Protein AF-0000000068598953 (afdb_homodimer)

InterPro domains:
  IPR004045 Glutathione S-transferase, N-terminal [PF02798] (25-66)
  IPR004045 Glutathione S-transferase, N-terminal [PS50404] (1-73)
  IPR036249 Thioredoxin-like superfamily [SSF52833] (1-70)
  IPR036282 Glutathione S-transferase, C-terminal domain superfamily [SSF47616] (100-171)
  IPR050213 Glutathione S-transferase superfamily [PTHR11571] (1-168)

Solvent-accessible surface area (backbone atoms only — not comparable to full-atom values): 20005 Å² total; per-residue (Å²): 77,39,39,35,36,72,68,39,61,57,75,56,40,46,44,49,49,51,26,62,76,63,69,46,75,67,42,81,41,68,68,62,79,72,74,44,38,81,75,34,94,77,60,57,75,38,34,36,47,46,90,96,42,75,40,45,49,48,66,26,44,32,51,49,53,17,54,75,60,71,16,51,35,88,48,72,64,47,26,43,51,18,36,37,30,40,53,40,36,50,53,40,52,53,41,51,53,50,36,54,62,29,66,75,71,40,58,66,67,60,39,52,52,38,50,53,49,39,24,51,42,43,28,56,39,30,75,66,58,41,83,85,72,56,17,52,18,32,50,29,46,36,36,46,48,55,38,29,47,50,70,70,50,47,71,38,38,74,66,9,59,62,36,44,50,49,34,61,75,39,41,68,60,47,46,73,69,50,60,84,41,42,73,71,59,70,77,82,132,76,37,37,35,36,71,67,40,59,57,75,56,41,46,43,50,50,51,25,62,77,62,68,47,73,66,42,80,41,68,67,63,78,72,74,45,37,81,74,35,94,79,60,56,74,38,34,36,44,48,90,94,42,74,40,44,48,48,67,25,44,33,50,49,54,17,54,75,59,71,15,52,36,88,48,71,66,45,25,43,52,17,36,35,30,40,53,40,36,50,52,40,53,53,41,53,54,50,36,54,62,29,64,74,72,41,57,66,67,58,38,52,51,40,50,52,51,40,23,50,41,42,29,57,38,31,76,66,56,40,83,84,73,55,19,53,18,34,50,28,47,38,35,46,49,55,40,30,46,51,70,70,49,47,72,39,38,75,66,9,60,61,36,46,49,49,33,63,75,38,41,68,57,47,46,73,70,50,59,84,42,44,73,70,57,67,74,80,128

pLDDT: mean 92.35, std 11.49, range [33.88, 98.94]

Secondary structure (DSSP, 8-state):
-EEE--SBSSTTHHHHHHHHHHT---EEE---TTGGGGGSSSS-S-EEEETTEEEESHHHHHHHHHHHTT-S-SSHHHHHHHHHHHHHHHHHHHHHHHHHHHHTT--HHHHHHHHHHHHHHHHHHHTT--TTT--HHHHHHHHHHHHHHHTT-GGGGGG-HHHHHHHHHTHHHHHHHHTTSBPSS----/-EEE--SBSSTTHHHHHHHHHHT---EEE---TTGGGGGSSSS-S-EEEETTEEEESHHHHHHHHHHHTT-S-SSHHHHHHHHHHHHHHHHHHHHHHHHHHHHTT--HHHHHHHHHHHHHHHHHHHTT--TTT--HHHHHHHHHHHHHHHTT-GGGGGG-HHHHHHHHHTHHHHHHHHTTSBPSS----

Structure (mmCIF, N/CA/C/O backbone):
data_AF-0000000068598953-model_v1
#
loop_
_entity.id
_entity.type
_entity.pdbx_description
1 polymer 'Thioredoxin-like fold'
#
loop_
_atom_site.group_PDB
_atom_site.id
_atom_site.type_symbol
_atom_site.label_atom_id
_atom_site.label_alt_id
_atom_site.label_comp_id
_atom_site.label_asym_id
_atom_site.label_entity_id
_atom_site.label_seq_id
_atom_site.pdbx_PDB_ins_code
_atom_site.Cartn_x
_atom_site.Cartn_y
_atom_site.Cartn_z
_atom_site.occupancy
_atom_site.B_iso_or_equiv
_atom_site.auth_seq_id
_atom_site.auth_comp_id
_atom_site.auth_asym_id
_atom_site.auth_atom_id
_atom_site.pdbx_PDB_model_num
ATOM 1 N N . MET A 1 1 ? -11.258 -4.102 -20.219 1 97.75 1 MET A N 1
ATOM 2 C CA . MET A 1 1 ? -10.258 -3.285 -19.531 1 97.75 1 MET A CA 1
ATOM 3 C C . MET A 1 1 ? -8.875 -3.486 -20.156 1 97.75 1 MET A C 1
ATOM 5 O O . MET A 1 1 ? -8.562 -4.574 -20.641 1 97.75 1 MET A O 1
ATOM 9 N N . LYS A 1 2 ? -8.133 -2.398 -20.188 1 98 2 LYS A N 1
ATOM 10 C CA . LYS A 1 2 ? -6.785 -2.459 -20.734 1 98 2 LYS A CA 1
ATOM 11 C C . LYS A 1 2 ? -5.746 -2.047 -19.703 1 98 2 LYS A C 1
ATOM 13 O O . LYS A 1 2 ? -5.852 -0.971 -19.109 1 98 2 LYS A O 1
ATOM 18 N N . LEU A 1 3 ? -4.84 -2.951 -19.484 1 98.44 3 LEU A N 1
ATOM 19 C CA . LEU A 1 3 ? -3.721 -2.648 -18.594 1 98.44 3 LEU A CA 1
ATOM 20 C C . LEU A 1 3 ? -2.479 -2.279 -19.406 1 98.44 3 LEU A C 1
ATOM 22 O O . LEU A 1 3 ? -1.963 -3.1 -20.172 1 98.44 3 LEU A O 1
ATOM 26 N N . LEU A 1 4 ? -2.039 -1.044 -19.281 1 98.19 4 LEU A N 1
ATOM 27 C CA . LEU A 1 4 ? -0.85 -0.559 -19.969 1 98.19 4 LEU A CA 1
ATOM 28 C C . LEU A 1 4 ? 0.388 -0.704 -19.094 1 98.19 4 LEU A C 1
ATOM 30 O O . LEU A 1 4 ? 0.44 -0.155 -18 1 98.19 4 LEU A O 1
ATOM 34 N N . TYR A 1 5 ? 1.3 -1.463 -19.594 1 96.88 5 TYR A N 1
ATOM 35 C CA . TYR A 1 5 ? 2.561 -1.67 -18.875 1 96.88 5 TYR A CA 1
ATOM 36 C C . TYR A 1 5 ? 3.648 -2.141 -19.844 1 96.88 5 TYR A C 1
ATOM 38 O O . TYR A 1 5 ? 3.4 -2.312 -21.031 1 96.88 5 TYR A O 1
ATOM 46 N N . PHE A 1 6 ? 4.93 -2.229 -19.328 1 95.38 6 PHE A N 1
ATOM 47 C CA . PHE A 1 6 ? 6.043 -2.787 -20.078 1 95.38 6 PHE A CA 1
ATOM 48 C C . PHE A 1 6 ? 5.91 -4.301 -20.203 1 95.38 6 PHE A C 1
ATOM 50 O O . PHE A 1 6 ? 5.234 -4.938 -19.391 1 95.38 6 PHE A O 1
ATOM 57 N N . PRO A 1 7 ? 6.535 -4.867 -21.203 1 93.25 7 PRO A N 1
ATOM 58 C CA . PRO A 1 7 ? 6.422 -6.316 -21.391 1 93.25 7 PRO A CA 1
ATOM 59 C C . PRO A 1 7 ? 7.371 -7.102 -20.484 1 93.25 7 PRO A C 1
ATOM 61 O O . PRO A 1 7 ? 8.18 -7.891 -20.984 1 93.25 7 PRO A O 1
ATOM 64 N N . ILE A 1 8 ? 7.25 -6.895 -19.203 1 92.88 8 ILE A N 1
ATOM 65 C CA . ILE A 1 8 ? 8.047 -7.551 -18.172 1 92.88 8 ILE A CA 1
ATOM 66 C C . ILE A 1 8 ? 7.141 -8.055 -17.047 1 92.88 8 ILE A C 1
ATOM 68 O O . ILE A 1 8 ? 5.965 -7.695 -16.984 1 92.88 8 ILE A O 1
ATOM 72 N N . ASN A 1 9 ? 7.676 -8.898 -16.219 1 93.81 9 ASN A N 1
ATOM 73 C CA . ASN A 1 9 ? 6.957 -9.367 -15.031 1 93.81 9 ASN A CA 1
ATOM 74 C C . ASN A 1 9 ? 7.305 -8.547 -13.797 1 93.81 9 ASN A C 1
ATOM 76 O O . ASN A 1 9 ? 8.289 -8.836 -13.109 1 93.81 9 ASN A O 1
ATOM 80 N N . ALA A 1 10 ? 6.531 -7.59 -13.539 1 93.69 10 ALA A N 1
ATOM 81 C CA . ALA A 1 10 ? 6.781 -6.711 -12.398 1 93.69 10 ALA A CA 1
ATOM 82 C C . ALA A 1 10 ? 5.473 -6.266 -11.758 1 93.69 10 ALA A C 1
ATOM 84 O O . ALA A 1 10 ? 4.758 -7.074 -11.164 1 93.69 10 ALA A O 1
ATOM 85 N N . ARG A 1 11 ? 5.133 -4.977 -11.922 1 96.38 11 ARG A N 1
ATOM 86 C CA . ARG A 1 11 ? 3.992 -4.402 -11.211 1 96.38 11 ARG A CA 1
ATOM 87 C C . ARG A 1 11 ? 2.676 -4.816 -11.867 1 96.38 11 ARG A C 1
ATOM 89 O O . ARG A 1 11 ? 1.606 -4.652 -11.273 1 96.38 11 ARG A O 1
ATOM 96 N N . ASN A 1 12 ? 2.721 -5.422 -13.031 1 96.88 12 ASN A N 1
ATOM 97 C CA . ASN A 1 12 ? 1.525 -5.836 -13.758 1 96.88 12 ASN A CA 1
ATOM 98 C C . ASN A 1 12 ? 1.036 -7.207 -13.305 1 96.88 12 ASN A C 1
ATOM 100 O O . ASN A 1 12 ? -0.134 -7.547 -13.492 1 96.88 12 ASN A O 1
ATOM 104 N N . VAL A 1 13 ? 1.896 -7.98 -12.727 1 97.31 13 VAL A N 1
ATOM 105 C CA . VAL A 1 13 ? 1.692 -9.414 -12.539 1 97.31 13 VAL A CA 1
ATOM 106 C C . VAL A 1 13 ? 0.459 -9.648 -11.664 1 97.31 13 VAL A C 1
ATOM 108 O O . VAL A 1 13 ? -0.415 -10.445 -12.023 1 97.31 13 VAL A O 1
ATOM 111 N N . LEU A 1 14 ? 0.357 -8.969 -10.555 1 98.62 14 LEU A N 1
ATOM 112 C CA . LEU A 1 14 ? -0.734 -9.234 -9.625 1 98.62 14 LEU A CA 1
ATOM 113 C C . LEU A 1 14 ? -2.084 -8.953 -10.273 1 98.62 14 LEU A C 1
ATOM 115 O O . LEU A 1 14 ? -2.996 -9.781 -10.203 1 98.62 14 LEU A O 1
ATOM 119 N N . ALA A 1 15 ? -2.209 -7.82 -10.914 1 98.75 15 ALA A N 1
ATOM 120 C CA . ALA A 1 15 ? -3.471 -7.465 -11.562 1 98.75 15 ALA A CA 1
ATOM 121 C C . ALA A 1 15 ? -3.838 -8.477 -12.641 1 98.75 15 ALA A C 1
ATOM 123 O O . ALA A 1 15 ? -5 -8.867 -12.766 1 98.75 15 ALA A O 1
ATOM 124 N N . GLU A 1 16 ? -2.865 -8.898 -13.375 1 98.44 16 GLU A N 1
ATOM 125 C CA . GLU A 1 16 ? -3.131 -9.82 -14.469 1 98.44 16 GLU A CA 1
ATOM 126 C C . GLU A 1 16 ? -3.492 -11.211 -13.945 1 98.44 16 GLU A C 1
ATOM 128 O O . GLU A 1 16 ? -4.391 -11.859 -14.477 1 98.44 16 GLU A O 1
ATOM 133 N N . LEU A 1 17 ? -2.787 -11.648 -12.898 1 98.56 17 LEU A N 1
ATOM 134 C CA . LEU A 1 17 ? -3.135 -12.922 -12.281 1 98.56 17 LEU A CA 1
ATOM 135 C C . LEU A 1 17 ? -4.547 -12.883 -11.711 1 98.56 17 LEU A C 1
ATOM 137 O O . LEU A 1 17 ? -5.32 -13.828 -11.883 1 98.56 17 LEU A O 1
ATOM 141 N N . LEU A 1 18 ? -4.867 -11.828 -11 1 98.69 18 LEU A N 1
ATOM 142 C CA . LEU A 1 18 ? -6.184 -11.664 -10.398 1 98.69 18 LEU A CA 1
ATOM 143 C C . LEU A 1 18 ? -7.277 -11.719 -11.461 1 98.69 18 LEU A C 1
ATOM 145 O O . LEU A 1 18 ? -8.281 -12.414 -11.297 1 98.69 18 LEU A O 1
ATOM 149 N N . ALA A 1 19 ? -7.09 -11.008 -12.547 1 98.5 19 ALA A N 1
ATOM 150 C CA . ALA A 1 19 ? -8.086 -10.977 -13.617 1 98.5 19 ALA A CA 1
ATOM 151 C C . ALA A 1 19 ? -8.297 -12.367 -14.211 1 98.5 19 ALA A C 1
ATOM 153 O O . ALA A 1 19 ? -9.438 -12.789 -14.422 1 98.5 19 ALA A O 1
ATOM 154 N N . ARG A 1 20 ? -7.227 -13.016 -14.43 1 98.12 20 ARG A N 1
ATOM 155 C CA . ARG A 1 20 ? -7.305 -14.359 -15.008 1 98.12 20 ARG A CA 1
ATOM 156 C C . ARG A 1 20 ? -8.031 -15.312 -14.07 1 98.12 20 ARG A C 1
ATOM 158 O O . ARG A 1 20 ? -8.938 -16.031 -14.492 1 98.12 20 ARG A O 1
ATOM 165 N N . GLU A 1 21 ? -7.668 -15.305 -12.82 1 97.44 21 GLU A N 1
ATOM 166 C CA . GLU A 1 21 ? -8.227 -16.234 -11.844 1 97.44 21 GLU A CA 1
ATOM 167 C C . GLU A 1 21 ? -9.703 -15.953 -11.586 1 97.44 21 GLU A C 1
ATOM 169 O O . GLU A 1 21 ? -10.477 -16.875 -11.312 1 97.44 21 GLU A O 1
ATOM 174 N N . LYS A 1 22 ? -10.07 -14.719 -11.711 1 97.81 22 LYS A N 1
ATOM 175 C CA . LYS A 1 22 ? -11.422 -14.344 -11.312 1 97.81 22 LYS A CA 1
ATOM 176 C C . LYS A 1 22 ? -12.312 -14.117 -12.531 1 97.81 22 LYS A C 1
ATOM 178 O O . LYS A 1 22 ? -13.469 -13.719 -12.398 1 97.81 22 LYS A O 1
ATOM 183 N N . GLY A 1 23 ? -11.773 -14.273 -13.656 1 97.75 23 GLY A N 1
ATOM 184 C CA . GLY A 1 23 ? -12.562 -14.242 -14.883 1 97.75 23 GLY A CA 1
ATOM 185 C C . GLY A 1 23 ? -12.906 -12.836 -15.328 1 97.75 23 GLY A C 1
ATOM 186 O O . GLY A 1 23 ? -13.977 -12.609 -15.906 1 97.75 23 GLY A O 1
ATOM 187 N N . LEU A 1 24 ? -12.078 -11.898 -15 1 98.06 24 LEU A N 1
ATOM 188 C CA . LEU A 1 24 ? -12.266 -10.539 -15.484 1 98.06 24 LEU A CA 1
ATOM 189 C C . LEU A 1 24 ? -11.602 -10.344 -16.844 1 98.06 24 LEU A C 1
ATOM 191 O O . LEU A 1 24 ? -10.492 -10.82 -17.078 1 98.06 24 LEU A O 1
ATOM 195 N N . ALA A 1 25 ? -12.273 -9.719 -17.75 1 97.62 25 ALA A N 1
ATOM 196 C CA . ALA A 1 25 ? -11.703 -9.398 -19.047 1 97.62 25 ALA A CA 1
ATOM 197 C C . ALA A 1 25 ? -10.672 -8.273 -18.938 1 97.62 25 ALA A C 1
ATOM 199 O O . ALA A 1 25 ? -11.023 -7.133 -18.609 1 97.62 25 ALA A O 1
ATOM 200 N N . LEU A 1 26 ? -9.438 -8.625 -19.094 1 97.94 26 LEU A N 1
ATOM 201 C CA . LEU A 1 26 ? -8.32 -7.691 -19.031 1 97.94 26 LEU A CA 1
ATOM 202 C C . LEU A 1 26 ? -7.289 -7.988 -20.109 1 97.94 26 LEU A C 1
ATOM 204 O O . LEU A 1 26 ? -6.832 -9.125 -20.234 1 97.94 26 LEU A O 1
ATOM 208 N N . THR A 1 27 ? -6.992 -7.027 -20.906 1 96.81 27 THR A N 1
ATOM 209 C CA . THR A 1 27 ? -5.957 -7.172 -21.922 1 96.81 27 THR A CA 1
ATOM 210 C C . THR A 1 27 ? -4.723 -6.348 -21.562 1 96.81 27 THR A C 1
ATOM 212 O O . THR A 1 27 ? -4.844 -5.223 -21.078 1 96.81 27 THR A O 1
ATOM 215 N N . ALA A 1 28 ? -3.615 -6.914 -21.766 1 96.19 28 ALA A N 1
ATOM 216 C CA . ALA A 1 28 ? -2.352 -6.211 -21.562 1 96.19 28 ALA A CA 1
ATOM 217 C C . ALA A 1 28 ? -1.896 -5.508 -22.828 1 96.19 28 ALA A C 1
ATOM 219 O O . ALA A 1 28 ? -2.033 -6.051 -23.938 1 96.19 28 ALA A O 1
ATOM 220 N N . GLU A 1 29 ? -1.424 -4.27 -22.672 1 96.19 29 GLU A N 1
ATOM 221 C CA . GLU A 1 29 ? -0.914 -3.494 -23.797 1 96.19 29 GLU A CA 1
ATOM 222 C C . GLU A 1 29 ? 0.391 -2.789 -23.438 1 96.19 29 GLU A C 1
ATOM 224 O O . GLU A 1 29 ? 0.523 -2.238 -22.344 1 96.19 29 GLU A O 1
ATOM 229 N N . VAL A 1 30 ? 1.33 -2.842 -24.328 1 96.19 30 VAL A N 1
ATOM 230 C CA . VAL A 1 30 ? 2.58 -2.102 -24.188 1 96.19 30 VAL A CA 1
ATOM 231 C C . VAL A 1 30 ? 2.49 -0.786 -24.969 1 96.19 30 VAL A C 1
ATOM 233 O O . VAL A 1 30 ? 2.488 -0.779 -26.203 1 96.19 30 VAL A O 1
ATOM 236 N N . PRO A 1 31 ? 2.451 0.25 -24.219 1 96.69 31 PRO A N 1
ATOM 237 C CA . PRO A 1 31 ? 2.367 1.526 -24.938 1 96.69 31 PRO A CA 1
ATOM 238 C C . PRO A 1 31 ? 3.719 1.989 -25.469 1 96.69 31 PRO A C 1
ATOM 240 O O . PRO A 1 31 ? 4.766 1.536 -25 1 96.69 31 PRO A O 1
ATOM 243 N N . ALA A 1 32 ? 3.697 2.893 -26.516 1 95.25 32 ALA A N 1
ATOM 244 C CA . ALA A 1 32 ? 4.926 3.531 -26.969 1 95.25 32 ALA A CA 1
ATOM 245 C C . ALA A 1 32 ? 5.531 4.414 -25.891 1 95.25 32 ALA A C 1
ATOM 247 O O . ALA A 1 32 ? 4.859 5.293 -25.344 1 95.25 32 ALA A O 1
ATOM 248 N N . TRP A 1 33 ? 6.738 4.125 -25.594 1 93.88 33 TRP A N 1
ATOM 249 C CA . TRP A 1 33 ? 7.414 4.887 -24.547 1 93.88 33 TRP A CA 1
ATOM 250 C C . TRP A 1 33 ? 8.68 5.539 -25.094 1 93.88 33 TRP A C 1
ATOM 252 O O . TRP A 1 33 ? 9.477 4.898 -25.781 1 93.88 33 TRP A O 1
ATOM 262 N N . PRO A 1 34 ? 8.898 6.777 -24.797 1 94.81 34 PRO A N 1
ATOM 263 C CA . PRO A 1 34 ? 8.297 7.605 -23.734 1 94.81 34 PRO A CA 1
ATOM 264 C C . PRO A 1 34 ? 7.137 8.453 -24.25 1 94.81 34 PRO A C 1
ATOM 266 O O . PRO A 1 34 ? 6.578 9.258 -23.5 1 94.81 34 PRO A O 1
ATOM 269 N N . GLU A 1 35 ? 6.676 8.273 -25.375 1 95.75 35 GLU A N 1
ATOM 270 C CA . GLU A 1 35 ? 5.629 9.109 -25.953 1 95.75 35 GLU A CA 1
ATOM 271 C C . GLU A 1 35 ? 4.344 9.039 -25.141 1 95.75 35 GLU A C 1
ATOM 273 O O . GLU A 1 35 ? 3.631 10.039 -25 1 95.75 35 GLU A O 1
ATOM 278 N N . TYR A 1 36 ? 4.102 7.914 -24.562 1 96.19 36 TYR A N 1
ATOM 279 C CA . TYR A 1 36 ? 2.855 7.703 -23.828 1 96.19 36 TYR A CA 1
ATOM 280 C C . TYR A 1 36 ? 2.934 8.32 -22.438 1 96.19 36 TYR A C 1
ATOM 282 O O . TYR A 1 36 ? 1.914 8.469 -21.766 1 96.19 36 TYR A O 1
ATOM 290 N N . LYS A 1 37 ? 4.086 8.633 -21.938 1 96.06 37 LYS A N 1
ATOM 291 C CA . LYS A 1 37 ? 4.281 9.125 -20.578 1 96.06 37 LYS A CA 1
ATOM 292 C C . LYS A 1 37 ? 3.402 10.344 -20.312 1 96.06 37 LYS A C 1
ATOM 294 O O . LYS A 1 37 ? 2.805 10.461 -19.234 1 96.06 37 LYS A O 1
ATOM 299 N N . ALA A 1 38 ? 3.281 11.219 -21.266 1 94.75 38 ALA A N 1
ATOM 300 C CA . ALA A 1 38 ? 2.518 12.453 -21.125 1 94.75 38 ALA A CA 1
ATOM 301 C C . ALA A 1 38 ? 1.022 12.172 -21.031 1 94.75 38 ALA A C 1
ATOM 303 O O . ALA A 1 38 ? 0.249 13.016 -20.578 1 94.75 38 ALA A O 1
ATOM 304 N N . LYS A 1 39 ? 0.587 10.961 -21.422 1 94 39 LYS A N 1
ATOM 305 C CA . LYS A 1 39 ? -0.821 10.578 -21.406 1 94 39 LYS A CA 1
ATOM 306 C C . LYS A 1 39 ? -1.191 9.875 -20.109 1 94 39 LYS A C 1
ATOM 308 O O . LYS A 1 39 ? -2.371 9.641 -19.828 1 94 39 LYS A O 1
ATOM 313 N N . THR A 1 40 ? -0.148 9.602 -19.312 1 95.75 40 THR A N 1
ATOM 314 C CA . THR A 1 40 ? -0.422 8.945 -18.031 1 95.75 40 THR A CA 1
ATOM 315 C C . THR A 1 40 ? -0.887 9.961 -17 1 95.75 40 THR A C 1
ATOM 317 O O . THR A 1 40 ? -0.6 11.156 -17.109 1 95.75 40 THR A O 1
ATOM 320 N N . LEU A 1 41 ? -1.592 9.477 -16.047 1 94.56 41 LEU A N 1
ATOM 321 C CA . LEU A 1 41 ? -2.072 10.352 -14.977 1 94.56 41 LEU A CA 1
ATOM 322 C C . LEU A 1 41 ? -0.91 10.8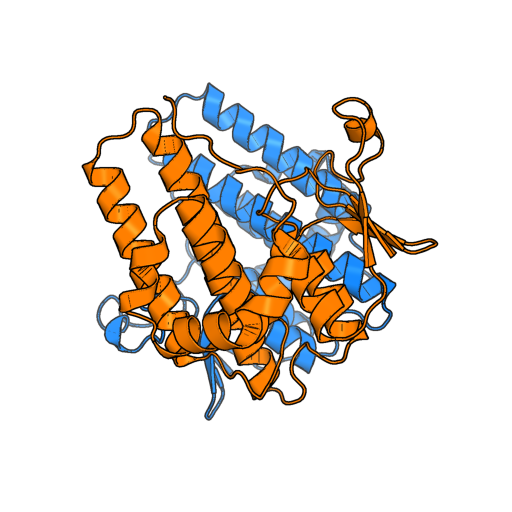75 -14.141 1 94.56 41 LEU A C 1
ATOM 324 O O . LEU A 1 41 ? -0.92 12.031 -13.711 1 94.56 41 LEU A O 1
ATOM 328 N N . PHE A 1 42 ? 0.086 9.984 -13.898 1 96 42 PHE A N 1
ATOM 329 C CA . PHE A 1 42 ? 1.138 10.359 -12.961 1 96 42 PHE A CA 1
ATOM 330 C C . PHE A 1 42 ? 2.514 10.188 -13.602 1 96 42 PHE A C 1
ATOM 332 O O . PHE A 1 42 ? 3.525 10.148 -12.898 1 96 42 PHE A O 1
ATOM 339 N N . GLY A 1 43 ? 2.564 9.992 -14.906 1 95.06 43 GLY A N 1
ATOM 340 C CA . GLY A 1 43 ? 3.842 9.82 -15.578 1 95.06 43 GLY A CA 1
ATOM 341 C C . GLY A 1 43 ? 4.473 8.461 -15.336 1 95.06 43 GLY A C 1
ATOM 342 O O . GLY A 1 43 ? 5.688 8.305 -15.469 1 95.06 43 GLY A O 1
ATOM 343 N N . GLN A 1 44 ? 3.633 7.527 -14.891 1 95.38 44 GLN A N 1
ATOM 344 C CA . GLN A 1 44 ? 4.121 6.199 -14.539 1 95.38 44 GLN A CA 1
ATOM 345 C C . GLN A 1 44 ? 3.182 5.113 -15.055 1 95.38 44 GLN A C 1
ATOM 347 O O . GLN A 1 44 ? 2.033 5.391 -15.398 1 95.38 44 GLN A O 1
ATOM 352 N N . LEU A 1 45 ? 3.732 3.992 -15.195 1 96.94 45 LEU A N 1
ATOM 353 C CA . LEU A 1 45 ? 2.98 2.77 -15.445 1 96.94 45 LEU A CA 1
ATOM 354 C C . LEU A 1 45 ? 3.107 1.802 -14.273 1 96.94 45 LEU A C 1
ATOM 356 O O . LEU A 1 45 ? 4.062 1.885 -13.5 1 96.94 45 LEU A O 1
ATOM 360 N N . PRO A 1 46 ? 2.055 1.006 -14.055 1 97.94 46 PRO A N 1
ATOM 361 C CA . PRO A 1 46 ? 0.921 0.626 -14.906 1 97.94 46 PRO A CA 1
ATOM 362 C C . PRO A 1 46 ? -0.232 1.625 -14.828 1 97.94 46 PRO A C 1
ATOM 364 O O . PRO A 1 46 ? -0.318 2.402 -13.875 1 97.94 46 PRO A O 1
ATOM 367 N N . GLN A 1 47 ? -1.007 1.623 -15.836 1 98.44 47 GLN A N 1
ATOM 368 C CA . GLN A 1 47 ? -2.266 2.355 -15.922 1 98.44 47 GLN A CA 1
ATOM 369 C C . GLN A 1 47 ? -3.383 1.469 -16.469 1 98.44 47 GLN A C 1
ATOM 371 O O . GLN A 1 47 ? -3.184 0.744 -17.438 1 98.44 47 GLN A O 1
ATOM 376 N N . LEU A 1 48 ? -4.516 1.454 -15.773 1 98.62 48 LEU A N 1
ATOM 377 C CA . LEU A 1 48 ? -5.699 0.723 -16.219 1 98.62 48 LEU A CA 1
ATOM 378 C C . LEU A 1 48 ? -6.703 1.66 -16.875 1 98.62 48 LEU A C 1
ATOM 380 O O . LEU A 1 48 ? -7.129 2.645 -16.266 1 98.62 48 LEU A O 1
ATOM 384 N N . GLU A 1 49 ? -6.977 1.389 -18.109 1 97.81 49 GLU A N 1
ATOM 385 C CA . GLU A 1 49 ? -8.047 2.084 -18.812 1 97.81 49 GLU A CA 1
ATOM 386 C C . GLU A 1 49 ? -9.336 1.269 -18.797 1 97.81 49 GLU A C 1
ATOM 388 O O . GLU A 1 49 ? -9.367 0.134 -19.281 1 97.81 49 GLU A O 1
ATOM 393 N N . ASP A 1 50 ? -10.375 1.813 -18.25 1 96.31 50 ASP A N 1
ATOM 394 C CA . ASP A 1 50 ? -11.672 1.169 -18.078 1 96.31 50 ASP A CA 1
ATOM 395 C C . ASP A 1 50 ? -12.812 2.143 -18.391 1 96.31 50 ASP A C 1
ATOM 397 O O . ASP A 1 50 ? -13.422 2.693 -17.469 1 96.31 50 ASP A O 1
ATOM 401 N N . GLY A 1 51 ? -13.219 2.193 -19.609 1 93.62 51 GLY A N 1
ATOM 402 C CA . GLY A 1 51 ? -14.227 3.17 -20 1 93.62 51 GLY A CA 1
ATOM 403 C C . GLY A 1 51 ? -13.836 4.594 -19.656 1 93.62 51 GLY A C 1
ATOM 404 O O . GLY A 1 51 ? -12.797 5.086 -20.094 1 93.62 51 GLY A O 1
ATOM 405 N N . ALA A 1 52 ? -14.648 5.145 -18.781 1 92.69 52 ALA A N 1
ATOM 406 C CA . ALA A 1 52 ? -14.422 6.543 -18.422 1 92.69 52 ALA A CA 1
ATOM 407 C C . ALA A 1 52 ? -13.43 6.656 -17.266 1 92.69 52 ALA A C 1
ATOM 409 O O . ALA A 1 52 ? -13.023 7.762 -16.891 1 92.69 52 ALA A O 1
ATOM 410 N N . MET A 1 53 ? -12.953 5.52 -16.828 1 95.31 53 MET A N 1
ATOM 411 C CA . MET A 1 53 ? -12.07 5.559 -15.68 1 95.31 53 MET A CA 1
ATOM 412 C C . MET A 1 53 ? -10.641 5.184 -16.078 1 95.31 53 MET A C 1
ATOM 414 O O . MET A 1 53 ? -10.438 4.273 -16.875 1 95.31 53 MET A O 1
ATOM 418 N N . THR A 1 54 ? -9.711 5.945 -15.586 1 97.31 54 THR A N 1
ATOM 419 C CA . THR A 1 54 ? -8.289 5.617 -15.617 1 97.31 54 THR A CA 1
ATOM 420 C C . THR A 1 54 ? -7.734 5.445 -14.203 1 97.31 54 THR A C 1
ATOM 422 O O . THR A 1 54 ? -7.93 6.312 -13.352 1 97.31 54 THR A O 1
ATOM 425 N N . ILE A 1 55 ? -7.184 4.348 -13.977 1 98.25 55 ILE A N 1
ATOM 426 C CA . ILE A 1 55 ? -6.637 4.055 -12.656 1 98.25 55 ILE A CA 1
ATOM 427 C C . ILE A 1 55 ? -5.133 3.812 -12.766 1 98.25 55 ILE A C 1
ATOM 429 O O . ILE A 1 55 ? -4.676 3.102 -13.672 1 98.25 55 ILE A O 1
ATOM 433 N N . CYS A 1 56 ? -4.43 4.469 -11.891 1 97.25 56 CYS A N 1
ATOM 434 C CA . CYS A 1 56 ? -2.986 4.281 -11.812 1 97.25 56 CYS A CA 1
ATOM 435 C C . CYS A 1 56 ? -2.584 3.689 -10.469 1 97.25 56 CYS A C 1
ATOM 437 O O . CYS A 1 56 ? -3.438 3.443 -9.609 1 97.25 56 CYS A O 1
ATOM 439 N N . GLN A 1 57 ? -1.334 3.402 -10.406 1 97.44 57 GLN A N 1
ATOM 440 C CA . GLN A 1 57 ? -0.782 2.756 -9.219 1 97.44 57 GLN A CA 1
ATOM 441 C C . GLN A 1 57 ? -1.152 1.276 -9.18 1 97.44 57 GLN A C 1
ATOM 443 O O . GLN A 1 57 ? -2.332 0.928 -9.086 1 97.44 57 GLN A O 1
ATOM 448 N N . SER A 1 58 ? -0.142 0.439 -9.125 1 98.38 58 SER A N 1
ATOM 449 C CA . SER A 1 58 ? -0.335 -0.996 -9.312 1 98.38 58 SER A CA 1
ATOM 450 C C . SER A 1 58 ? -1.247 -1.575 -8.234 1 98.38 58 SER A C 1
ATOM 452 O O . SER A 1 58 ? -2.15 -2.359 -8.539 1 98.38 58 SER A O 1
ATOM 454 N N . MET A 1 59 ? -1.099 -1.118 -7.012 1 98.69 59 MET A N 1
ATOM 455 C CA . MET A 1 59 ? -1.891 -1.697 -5.93 1 98.69 59 MET A CA 1
ATOM 456 C C . MET A 1 59 ? -3.32 -1.168 -5.961 1 98.69 59 MET A C 1
ATOM 458 O O . MET A 1 59 ? -4.258 -1.886 -5.613 1 98.69 59 MET A O 1
ATOM 462 N N . ALA A 1 60 ? -3.492 0.081 -6.379 1 98.81 60 ALA A N 1
ATOM 463 C CA . ALA A 1 60 ? -4.848 0.596 -6.57 1 98.81 60 ALA A CA 1
ATOM 464 C C . ALA A 1 60 ? -5.586 -0.2 -7.645 1 98.81 60 ALA A C 1
ATOM 466 O O . ALA A 1 60 ? -6.746 -0.577 -7.453 1 98.81 60 ALA A O 1
ATOM 467 N N . ILE A 1 61 ? -4.895 -0.465 -8.75 1 98.88 61 ILE A N 1
ATOM 468 C CA . ILE A 1 61 ? -5.469 -1.247 -9.844 1 98.88 61 ILE A CA 1
ATOM 469 C C . ILE A 1 61 ? -5.879 -2.625 -9.328 1 98.88 61 ILE A C 1
ATOM 471 O O . ILE A 1 61 ? -7.016 -3.061 -9.539 1 98.88 61 ILE A O 1
ATOM 475 N N . ALA A 1 62 ? -4.984 -3.271 -8.609 1 98.88 62 ALA A N 1
ATOM 476 C CA . ALA A 1 62 ? -5.258 -4.613 -8.094 1 98.88 62 ALA A CA 1
ATOM 477 C C . ALA A 1 62 ? -6.457 -4.602 -7.148 1 98.88 62 ALA A C 1
ATOM 479 O O . ALA A 1 62 ? -7.309 -5.496 -7.203 1 98.88 62 ALA A O 1
ATOM 480 N N . ARG A 1 63 ? -6.547 -3.607 -6.309 1 98.88 63 ARG A N 1
ATOM 481 C CA . ARG A 1 63 ? -7.625 -3.568 -5.324 1 98.88 63 ARG A CA 1
ATOM 482 C C . ARG A 1 63 ? -8.961 -3.252 -5.992 1 98.88 63 ARG A C 1
ATOM 484 O O . ARG A 1 63 ? -10 -3.756 -5.57 1 98.88 63 ARG A O 1
ATOM 491 N N . VAL A 1 64 ? -8.945 -2.434 -7.004 1 98.69 64 VAL A N 1
ATOM 492 C CA . VAL A 1 64 ? -10.18 -2.148 -7.73 1 98.69 64 VAL A CA 1
ATOM 493 C C . VAL A 1 64 ? -10.68 -3.416 -8.422 1 98.69 64 VAL A C 1
ATOM 495 O O . VAL A 1 64 ? -11.867 -3.742 -8.352 1 98.69 64 VAL A O 1
ATOM 498 N N . LEU A 1 65 ? -9.805 -4.141 -9.062 1 98.81 65 LEU A N 1
ATOM 499 C CA . LEU A 1 65 ? -10.188 -5.402 -9.695 1 98.81 65 LEU A CA 1
ATOM 500 C C . LEU A 1 65 ? -10.68 -6.398 -8.656 1 98.81 65 LEU A C 1
ATOM 502 O O . LEU A 1 65 ? -11.641 -7.137 -8.898 1 98.81 65 LEU A O 1
ATOM 506 N N . ALA A 1 66 ? -10 -6.418 -7.531 1 98.88 66 ALA A N 1
ATOM 507 C CA . ALA A 1 66 ? -10.398 -7.328 -6.457 1 98.88 66 ALA A CA 1
ATOM 508 C C . ALA A 1 66 ? -11.805 -7.02 -5.969 1 98.88 66 ALA A C 1
ATOM 510 O O . ALA A 1 66 ? -12.586 -7.934 -5.691 1 98.88 66 ALA A O 1
ATOM 511 N N . ARG A 1 67 ? -12.062 -5.742 -5.816 1 98.56 67 ARG A N 1
ATOM 512 C CA . ARG A 1 67 ? -13.414 -5.359 -5.418 1 98.56 67 ARG A CA 1
ATOM 513 C C . ARG A 1 67 ? -14.445 -5.859 -6.422 1 98.56 67 ARG A C 1
ATOM 515 O O . ARG A 1 67 ? -15.469 -6.426 -6.035 1 98.56 67 ARG A O 1
ATOM 522 N N . ARG A 1 68 ? -14.211 -5.734 -7.672 1 97.88 68 ARG A N 1
ATOM 523 C CA . ARG A 1 68 ? -15.117 -6.168 -8.727 1 97.88 68 ARG A CA 1
ATOM 524 C C . ARG A 1 68 ? -15.312 -7.68 -8.695 1 97.88 68 ARG A C 1
ATOM 526 O O . ARG A 1 68 ? -16.406 -8.172 -9.008 1 97.88 68 ARG A O 1
ATOM 533 N N . ALA A 1 69 ? -14.336 -8.344 -8.312 1 98.31 69 ALA A N 1
ATOM 534 C CA . ALA A 1 69 ? -14.359 -9.805 -8.344 1 98.31 69 ALA A CA 1
ATOM 535 C C . ALA A 1 69 ? -14.773 -10.375 -6.992 1 98.31 69 ALA A C 1
ATOM 537 O O . ALA A 1 69 ? -14.719 -11.586 -6.777 1 98.31 69 ALA A O 1
ATOM 538 N N . ASN A 1 70 ? -15.109 -9.523 -6.039 1 97.88 70 ASN A N 1
ATOM 539 C CA . ASN A 1 70 ? -15.406 -9.945 -4.676 1 97.88 70 ASN A CA 1
ATOM 540 C C . ASN A 1 70 ? -14.25 -10.727 -4.066 1 97.88 70 ASN A C 1
ATOM 542 O O . ASN A 1 70 ? -14.453 -11.797 -3.482 1 97.88 70 ASN A O 1
ATOM 546 N N . ALA A 1 71 ? -13.039 -10.148 -4.238 1 98.75 71 ALA A N 1
ATOM 547 C CA . ALA A 1 71 ? -11.828 -10.852 -3.82 1 98.75 71 ALA A CA 1
ATOM 548 C C . ALA A 1 71 ? -11.031 -10.023 -2.818 1 98.75 71 ALA A C 1
ATOM 550 O O . ALA A 1 71 ? -9.828 -10.234 -2.641 1 98.75 71 ALA A O 1
ATOM 551 N N . LEU A 1 72 ? -11.688 -9.047 -2.145 1 98.75 72 LEU A N 1
ATOM 552 C CA . LEU A 1 72 ? -11.016 -8.258 -1.119 1 98.75 72 LEU A CA 1
ATOM 553 C C . LEU A 1 72 ? -10.93 -9.023 0.196 1 98.75 72 LEU A C 1
ATOM 555 O O . LEU A 1 72 ? -10.047 -8.773 1.016 1 98.75 72 LEU A O 1
ATOM 559 N N . GLY A 1 73 ? -11.75 -9.93 0.389 1 98.44 73 GLY A N 1
ATOM 560 C CA . GLY A 1 73 ? -12.008 -10.594 1.655 1 98.44 73 GLY A CA 1
ATOM 561 C C . GLY A 1 73 ? -13.398 -10.32 2.207 1 98.44 73 GLY A C 1
ATOM 562 O O . GLY A 1 73 ? -13.719 -9.18 2.541 1 98.44 73 GLY A O 1
ATOM 563 N N . GLU A 1 74 ? -14.188 -11.312 2.312 1 96.88 74 GLU A N 1
ATOM 564 C CA . GLU A 1 74 ? -15.586 -11.156 2.709 1 96.88 74 GLU A CA 1
ATOM 565 C C . GLU A 1 74 ? -15.703 -10.836 4.195 1 96.88 74 GLU A C 1
ATOM 567 O O . GLU A 1 74 ? -16.391 -9.875 4.574 1 96.88 74 GLU A O 1
ATOM 572 N N . SER A 1 75 ? -15.164 -11.664 5.02 1 97.56 75 SER A N 1
ATOM 573 C CA . SER A 1 75 ? -15.172 -11.383 6.449 1 97.56 75 SER A CA 1
ATOM 574 C C . SER A 1 75 ? -14.141 -10.32 6.812 1 97.56 75 SER A C 1
ATOM 576 O O . SER A 1 75 ? -13.219 -10.062 6.035 1 97.56 75 SER A O 1
ATOM 578 N N . GLU A 1 76 ? -14.32 -9.734 7.93 1 96.81 76 GLU A N 1
ATOM 579 C CA . GLU A 1 76 ? -13.336 -8.766 8.391 1 96.81 76 GLU A CA 1
ATOM 580 C C . GLU A 1 76 ? -11.961 -9.406 8.547 1 96.81 76 GLU A C 1
ATOM 582 O O . GLU A 1 76 ? -10.938 -8.781 8.227 1 96.81 76 GLU A O 1
ATOM 587 N N . ARG A 1 77 ? -11.961 -10.609 9 1 97.25 77 ARG A N 1
ATOM 588 C CA . ARG A 1 77 ? -10.703 -11.328 9.164 1 97.25 77 ARG A CA 1
ATOM 589 C C . ARG A 1 77 ? -10.039 -11.586 7.816 1 97.25 77 ARG A C 1
ATOM 591 O O . ARG A 1 77 ? -8.836 -11.367 7.66 1 97.25 77 ARG A O 1
ATOM 598 N N . ASP A 1 78 ? -10.852 -12.055 6.836 1 98.44 78 ASP A N 1
ATOM 599 C CA . ASP A 1 78 ? -10.312 -12.305 5.504 1 98.44 78 ASP A CA 1
ATOM 600 C C . ASP A 1 78 ? -9.758 -11.023 4.883 1 98.44 78 ASP A C 1
ATOM 602 O O . ASP A 1 78 ? -8.703 -11.039 4.25 1 98.44 78 ASP A O 1
ATOM 606 N N . PHE A 1 79 ? -10.469 -9.969 5.113 1 98.69 79 PHE A N 1
ATOM 607 C CA . PHE A 1 79 ? -10.047 -8.68 4.594 1 98.69 79 PHE A CA 1
ATOM 608 C C . PHE A 1 79 ? -8.742 -8.234 5.238 1 98.69 79 PHE A C 1
ATOM 610 O O . PHE A 1 79 ? -7.812 -7.816 4.547 1 98.69 79 PHE A O 1
ATOM 617 N N . ALA A 1 80 ? -8.625 -8.359 6.523 1 98.56 80 ALA A N 1
ATOM 618 C CA . ALA A 1 80 ? -7.426 -7.961 7.258 1 98.56 80 ALA A CA 1
ATOM 619 C C . ALA A 1 80 ? -6.211 -8.773 6.812 1 98.56 80 ALA A C 1
ATOM 621 O O . ALA A 1 80 ? -5.145 -8.203 6.555 1 98.56 80 ALA A O 1
ATOM 622 N N . GLU A 1 81 ? -6.395 -10.047 6.707 1 98.44 81 GLU A N 1
ATOM 623 C CA . GLU A 1 81 ? -5.297 -10.906 6.281 1 98.44 81 GLU A CA 1
ATOM 624 C C . GLU A 1 81 ? -4.887 -10.609 4.84 1 98.44 81 GLU A C 1
ATOM 626 O O . GLU A 1 81 ? -3.697 -10.609 4.516 1 98.44 81 GLU A O 1
ATOM 631 N N . SER A 1 82 ? -5.887 -10.352 4.02 1 98.88 82 SER A N 1
ATOM 632 C CA . SER A 1 82 ? -5.602 -9.977 2.639 1 98.88 82 SER A CA 1
ATOM 633 C C . SER A 1 82 ? -4.773 -8.695 2.57 1 98.88 82 SER A C 1
ATOM 635 O O . SER A 1 82 ? -3.791 -8.625 1.827 1 98.88 82 SER A O 1
ATOM 637 N N . GLU A 1 83 ? -5.137 -7.734 3.357 1 98.81 83 GLU A N 1
ATOM 638 C CA . GLU A 1 83 ? -4.422 -6.465 3.346 1 98.81 83 GLU A CA 1
ATOM 639 C C . GLU A 1 83 ? -3.004 -6.621 3.893 1 98.81 83 GLU A C 1
ATOM 641 O O . GLU A 1 83 ? -2.064 -6.004 3.387 1 98.81 83 GLU A O 1
ATOM 646 N N . MET A 1 84 ? -2.822 -7.426 4.914 1 98.75 84 MET A N 1
ATOM 647 C CA . MET A 1 84 ? -1.48 -7.672 5.438 1 98.75 84 MET A CA 1
ATOM 648 C C . MET A 1 84 ? -0.623 -8.398 4.406 1 98.75 84 MET A C 1
ATOM 650 O O . MET A 1 84 ? 0.561 -8.094 4.25 1 98.75 84 MET A O 1
ATOM 654 N N . LEU A 1 85 ? -1.202 -9.375 3.713 1 98.88 85 LEU A N 1
ATOM 655 C CA . LEU A 1 85 ? -0.505 -10.07 2.637 1 98.88 85 LEU A CA 1
ATOM 656 C C . LEU A 1 85 ? -0.061 -9.094 1.554 1 98.88 85 LEU A C 1
ATOM 658 O O . LEU A 1 85 ? 1.072 -9.164 1.073 1 98.88 85 LEU A O 1
ATOM 662 N N . LEU A 1 86 ? -0.951 -8.18 1.214 1 98.88 86 LEU A N 1
ATOM 663 C CA . LEU A 1 86 ? -0.635 -7.191 0.187 1 98.88 86 LEU A CA 1
ATOM 664 C C . LEU A 1 86 ? 0.523 -6.305 0.625 1 98.88 86 LEU A C 1
ATOM 666 O O . LEU A 1 86 ? 1.396 -5.973 -0.181 1 98.88 86 LEU A O 1
ATOM 670 N N . GLU A 1 87 ? 0.518 -5.91 1.862 1 98.44 87 GLU A N 1
ATOM 671 C CA . GLU A 1 87 ? 1.628 -5.105 2.363 1 98.44 87 GLU A CA 1
ATOM 672 C C . GLU A 1 87 ? 2.941 -5.879 2.311 1 98.44 87 GLU A C 1
ATOM 674 O O . GLU A 1 87 ? 3.982 -5.324 1.954 1 98.44 87 GLU A O 1
ATOM 679 N N . LYS A 1 88 ? 2.914 -7.133 2.668 1 98.06 88 LYS A N 1
ATOM 680 C CA . LYS A 1 88 ? 4.113 -7.961 2.598 1 98.06 88 LYS A CA 1
ATOM 681 C C . LYS A 1 88 ? 4.574 -8.141 1.152 1 98.06 88 LYS A C 1
ATOM 683 O O . LYS A 1 88 ? 5.773 -8.148 0.874 1 98.06 88 LYS A O 1
ATOM 688 N N . PHE A 1 89 ? 3.611 -8.273 0.263 1 98.44 89 PHE A N 1
ATOM 689 C CA . PHE A 1 89 ? 3.928 -8.359 -1.157 1 98.44 89 PHE A CA 1
ATOM 690 C C . PHE A 1 89 ? 4.684 -7.121 -1.622 1 98.44 89 PHE A C 1
ATOM 692 O O . PHE A 1 89 ? 5.68 -7.227 -2.342 1 98.44 89 PHE A O 1
ATOM 699 N N . VAL A 1 90 ? 4.23 -5.984 -1.21 1 97.5 90 VAL A N 1
ATOM 700 C CA . VAL A 1 90 ? 4.895 -4.734 -1.563 1 97.5 90 VAL A CA 1
ATOM 701 C C . VAL A 1 90 ? 6.312 -4.719 -0.994 1 97.5 90 VAL A C 1
ATOM 703 O O . VAL A 1 90 ? 7.254 -4.297 -1.668 1 97.5 90 VAL A O 1
ATOM 706 N N . GLU A 1 91 ? 6.465 -5.184 0.224 1 95.88 91 GLU A N 1
ATOM 707 C CA . GLU A 1 91 ? 7.789 -5.238 0.836 1 95.88 91 GLU A CA 1
ATOM 708 C C . GLU A 1 91 ? 8.711 -6.188 0.075 1 95.88 91 GLU A C 1
ATOM 710 O O . GLU A 1 91 ? 9.906 -5.914 -0.073 1 95.88 91 GLU A O 1
ATOM 715 N N . VAL A 1 92 ? 8.18 -7.289 -0.384 1 95.19 92 VAL A N 1
ATOM 716 C CA . VAL A 1 92 ? 8.953 -8.219 -1.195 1 95.19 92 VAL A CA 1
ATOM 717 C C . VAL A 1 92 ? 9.383 -7.543 -2.494 1 95.19 92 VAL A C 1
ATOM 719 O O . VAL A 1 92 ? 10.562 -7.57 -2.855 1 95.19 92 VAL A O 1
ATOM 722 N N . TYR A 1 93 ? 8.453 -6.883 -3.141 1 94.25 93 TYR A N 1
ATOM 723 C CA . TYR A 1 93 ? 8.734 -6.223 -4.41 1 94.25 93 TYR A CA 1
ATOM 724 C C . TYR A 1 93 ? 9.805 -5.152 -4.242 1 94.25 93 TYR A C 1
ATOM 726 O O . TYR A 1 93 ? 10.766 -5.098 -5.016 1 94.25 93 TYR A O 1
ATOM 734 N N . ASP A 1 94 ? 9.68 -4.355 -3.232 1 91.38 94 ASP A N 1
ATOM 735 C CA . ASP A 1 94 ? 10.617 -3.262 -2.994 1 91.38 94 ASP A CA 1
ATOM 736 C C . ASP A 1 94 ? 12.008 -3.795 -2.658 1 91.38 94 ASP A C 1
ATOM 738 O O . ASP A 1 94 ? 13.016 -3.225 -3.082 1 91.38 94 ASP A O 1
ATOM 742 N N . GLY A 1 95 ? 12.047 -4.828 -1.876 1 89 95 GLY A N 1
ATOM 743 C CA . GLY A 1 95 ? 13.32 -5.461 -1.582 1 89 95 GLY A CA 1
ATOM 744 C C . GLY A 1 95 ? 14.008 -6.016 -2.814 1 89 95 GLY A C 1
ATOM 745 O O . GLY A 1 95 ? 15.227 -5.883 -2.965 1 89 95 GLY A O 1
ATOM 746 N N . LEU A 1 96 ? 13.273 -6.617 -3.689 1 87.31 96 LEU A N 1
ATOM 747 C CA . LEU A 1 96 ? 13.82 -7.188 -4.918 1 87.31 96 LEU A CA 1
ATOM 748 C C . LEU A 1 96 ? 14.367 -6.094 -5.828 1 87.31 96 LEU A C 1
ATOM 750 O O . LEU A 1 96 ? 15.438 -6.242 -6.414 1 87.31 96 LEU A O 1
ATOM 754 N N . LYS A 1 97 ? 13.594 -5.008 -5.883 1 84.19 97 LYS A N 1
ATOM 755 C CA . LYS A 1 97 ? 14.047 -3.863 -6.668 1 84.19 97 LYS A CA 1
ATOM 756 C C . LYS A 1 97 ? 15.352 -3.299 -6.102 1 84.19 97 LYS A C 1
ATOM 758 O O . LYS A 1 97 ? 16.266 -2.947 -6.859 1 84.19 97 LYS A O 1
ATOM 763 N N . GLU A 1 98 ? 15.422 -3.254 -4.812 1 81.25 98 GLU A N 1
ATOM 764 C CA . GLU A 1 98 ? 16.625 -2.773 -4.145 1 81.25 98 GLU A CA 1
ATOM 765 C C . GLU A 1 98 ? 17.812 -3.707 -4.398 1 81.25 98 GLU A C 1
ATOM 767 O O . GLU A 1 98 ? 18.922 -3.25 -4.672 1 81.25 98 GLU A O 1
ATOM 772 N N . ALA A 1 99 ? 17.609 -4.977 -4.348 1 77.06 99 ALA A N 1
ATOM 773 C CA . ALA A 1 99 ? 18.656 -5.965 -4.562 1 77.06 99 ALA A CA 1
ATOM 774 C C . ALA A 1 99 ? 19.188 -5.898 -5.988 1 77.06 99 ALA A C 1
ATOM 776 O O . ALA A 1 99 ? 20.391 -6.078 -6.215 1 77.06 99 ALA A O 1
ATOM 777 N N . HIS A 1 100 ? 18.328 -5.594 -6.844 1 75.19 100 HIS A N 1
ATOM 778 C CA . HIS A 1 100 ? 18.734 -5.516 -8.242 1 75.19 100 HIS A CA 1
ATOM 779 C C . HIS A 1 100 ? 19.578 -4.273 -8.508 1 75.19 100 HIS A C 1
ATOM 781 O O . HIS A 1 100 ? 20.594 -4.344 -9.203 1 75.19 100 HIS A O 1
ATOM 787 N N . VAL A 1 101 ? 19.141 -3.248 -7.934 1 64.25 101 VAL A N 1
ATOM 788 C CA . VAL A 1 101 ? 19.875 -1.999 -8.102 1 64.25 101 VAL A CA 1
ATOM 789 C C . VAL A 1 101 ? 21.25 -2.117 -7.453 1 64.25 101 VAL A C 1
ATOM 791 O O . VAL A 1 101 ? 22.25 -1.639 -8 1 64.25 101 VAL A O 1
ATOM 794 N N . TYR A 1 102 ? 21.297 -2.834 -6.461 1 57.94 102 TYR A N 1
ATOM 795 C CA . TYR A 1 102 ? 22.562 -3.012 -5.754 1 57.94 102 TYR A CA 1
ATOM 796 C C . TYR A 1 102 ? 23.453 -4.016 -6.477 1 57.94 102 TYR A C 1
ATOM 798 O O . TYR A 1 102 ? 24.688 -3.934 -6.398 1 57.94 102 TYR A O 1
ATOM 806 N N . GLY A 1 103 ? 22.891 -4.891 -7.027 1 57.03 103 GLY A N 1
ATOM 807 C CA . GLY A 1 103 ? 23.688 -5.867 -7.75 1 57.03 103 GLY A CA 1
ATOM 808 C C . GLY A 1 103 ? 24.531 -5.25 -8.844 1 57.03 103 GLY A C 1
ATOM 809 O O . GLY A 1 103 ? 25.547 -5.832 -9.25 1 57.03 103 GLY A O 1
ATOM 810 N N . LYS A 1 104 ? 24.188 -4.02 -9.094 1 61.66 104 LYS A N 1
ATOM 811 C CA . LYS A 1 104 ? 24.969 -3.293 -10.094 1 61.66 104 LYS A CA 1
ATOM 812 C C . LYS A 1 104 ? 26.125 -2.545 -9.445 1 61.66 104 LYS A C 1
ATOM 814 O O . LYS A 1 104 ? 26.547 -1.487 -9.93 1 61.66 104 LYS A O 1
ATOM 819 N N . GLY A 1 105 ? 26.594 -3.207 -8.461 1 64.5 105 GLY A N 1
ATOM 820 C CA . GLY A 1 105 ? 27.75 -2.617 -7.824 1 64.5 105 GLY A CA 1
ATOM 821 C C . GLY A 1 105 ? 27.672 -2.613 -6.312 1 64.5 105 GLY A C 1
ATOM 822 O O . GLY A 1 105 ? 28.609 -2.176 -5.637 1 64.5 105 GLY A O 1
ATOM 823 N N . THR A 1 106 ? 26.688 -3.039 -5.875 1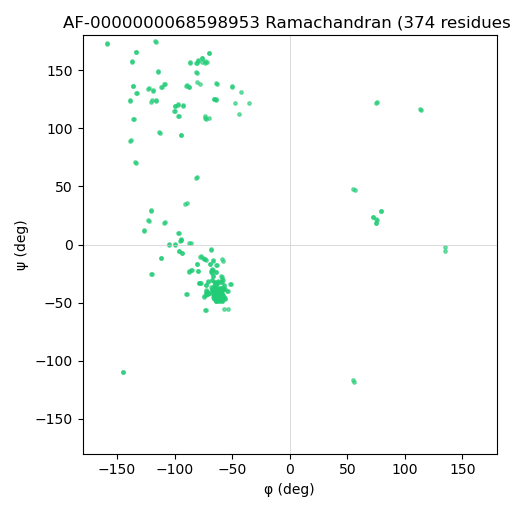 65.56 106 THR A N 1
ATOM 824 C CA . THR A 1 106 ? 26.5 -3.059 -4.426 1 65.56 106 THR A CA 1
ATOM 825 C C . THR A 1 106 ? 27.219 -4.262 -3.812 1 65.56 106 THR A C 1
ATOM 827 O O . THR A 1 106 ? 27.25 -5.34 -4.406 1 65.56 106 THR A O 1
ATOM 830 N N . PRO A 1 107 ? 27.828 -3.984 -2.676 1 74.38 107 PRO A N 1
ATOM 831 C CA . PRO A 1 107 ? 28.5 -5.086 -1.986 1 74.38 107 PRO A CA 1
ATOM 832 C C . PRO A 1 107 ? 27.594 -6.312 -1.818 1 74.38 107 PRO A C 1
ATOM 834 O O . PRO A 1 107 ? 26.391 -6.172 -1.565 1 74.38 107 PRO A O 1
ATOM 837 N N . LYS A 1 108 ? 28.219 -7.445 -2.113 1 77.69 108 LYS A N 1
ATOM 838 C CA . LYS A 1 108 ? 27.531 -8.734 -2.043 1 77.69 108 LYS A CA 1
ATOM 839 C C . LYS A 1 108 ? 26.844 -8.914 -0.699 1 77.69 108 LYS A C 1
ATOM 841 O O . LYS A 1 108 ? 25.766 -9.508 -0.627 1 77.69 108 LYS A O 1
ATOM 846 N N . GLU A 1 109 ? 27.453 -8.391 0.292 1 82.38 109 GLU A N 1
ATOM 847 C CA . GLU A 1 109 ? 26.906 -8.516 1.637 1 82.38 109 GLU A CA 1
ATOM 848 C C . GLU A 1 109 ? 25.562 -7.805 1.748 1 82.38 109 GLU A C 1
ATOM 850 O O . GLU A 1 109 ? 24.641 -8.297 2.41 1 82.38 109 GLU A O 1
ATOM 855 N N . LYS A 1 110 ? 25.453 -6.75 1.09 1 81.75 110 LYS A N 1
ATOM 856 C CA . LYS A 1 110 ? 24.203 -6 1.117 1 81.75 110 LYS A CA 1
ATOM 857 C C . LYS A 1 110 ? 23.109 -6.734 0.358 1 81.75 110 LYS A C 1
ATOM 859 O O . LYS A 1 110 ? 21.953 -6.75 0.79 1 81.75 110 LYS A O 1
ATOM 864 N N . VAL A 1 111 ? 23.562 -7.418 -0.625 1 82.31 111 VAL A N 1
ATOM 865 C CA . VAL A 1 111 ? 22.609 -8.195 -1.412 1 82.31 111 VAL A CA 1
ATOM 866 C C . VAL A 1 111 ? 22.109 -9.391 -0.595 1 82.31 111 VAL A C 1
ATOM 868 O O . VAL A 1 111 ? 20.922 -9.68 -0.575 1 82.31 111 VAL A O 1
ATOM 871 N N . ALA A 1 112 ? 23.031 -10.008 0.079 1 86.31 112 ALA A N 1
ATOM 872 C CA . ALA A 1 112 ? 22.688 -11.156 0.905 1 86.31 112 ALA A CA 1
ATOM 873 C C . ALA A 1 112 ? 21.703 -10.758 2.01 1 86.31 112 ALA A C 1
ATOM 875 O O . ALA A 1 112 ? 20.781 -11.516 2.33 1 86.31 112 ALA A O 1
ATOM 876 N N . ASP A 1 113 ? 21.875 -9.609 2.568 1 89.38 113 ASP A N 1
ATOM 877 C CA . ASP A 1 113 ? 20.984 -9.102 3.607 1 89.38 113 ASP A CA 1
ATOM 878 C C . ASP A 1 113 ? 19.578 -8.875 3.061 1 89.38 113 ASP A C 1
ATOM 880 O O . ASP A 1 113 ? 18.578 -9.203 3.725 1 89.38 113 ASP A O 1
ATOM 884 N N . VAL A 1 114 ? 19.562 -8.352 1.902 1 88.81 114 VAL A N 1
ATOM 885 C CA . VAL A 1 114 ? 18.281 -8.07 1.276 1 88.81 114 VAL A CA 1
ATOM 886 C C . VAL A 1 114 ? 17.562 -9.383 0.972 1 88.81 114 VAL A C 1
ATOM 888 O O . VAL A 1 114 ? 16.359 -9.516 1.245 1 88.81 114 VAL A O 1
ATOM 891 N N . VAL A 1 115 ? 18.281 -10.32 0.496 1 89 115 VAL A N 1
ATOM 892 C CA . VAL A 1 115 ? 17.703 -11.609 0.145 1 89 115 VAL A CA 1
ATOM 893 C C . VAL A 1 115 ? 17.188 -12.305 1.404 1 89 115 VAL A C 1
ATOM 895 O O . VAL A 1 115 ? 16.125 -12.906 1.396 1 89 115 VAL A O 1
ATOM 898 N N . ALA A 1 116 ? 17.938 -12.203 2.447 1 92.69 116 ALA A N 1
ATOM 899 C CA . ALA A 1 116 ? 17.5 -12.781 3.717 1 92.69 116 ALA A CA 1
ATOM 900 C C . ALA A 1 116 ? 16.219 -12.125 4.219 1 92.69 116 ALA A C 1
ATOM 902 O O . ALA A 1 116 ? 15.328 -12.805 4.73 1 92.69 116 ALA A O 1
ATOM 903 N N . ALA A 1 117 ? 16.156 -10.859 4.066 1 93.44 117 ALA A N 1
ATOM 904 C CA . ALA A 1 117 ? 14.945 -10.133 4.457 1 93.44 117 ALA A CA 1
ATOM 905 C C . ALA A 1 117 ? 13.75 -10.555 3.609 1 93.44 117 ALA A C 1
ATOM 907 O O . ALA A 1 117 ? 12.633 -10.688 4.117 1 93.44 117 ALA A O 1
ATOM 908 N N . LEU A 1 118 ? 14.047 -10.766 2.395 1 94.06 118 LEU A N 1
ATOM 909 C CA . LEU A 1 118 ? 13 -11.203 1.477 1 94.06 118 LEU A CA 1
ATOM 910 C C . LEU A 1 118 ? 12.453 -12.562 1.894 1 94.06 118 LEU A C 1
ATOM 912 O O . LEU A 1 118 ? 11.242 -12.789 1.854 1 94.06 118 LEU A O 1
ATOM 916 N N . ALA A 1 119 ? 13.344 -13.438 2.285 1 95.56 119 ALA A N 1
ATOM 917 C CA . ALA A 1 119 ? 12.93 -14.758 2.756 1 95.56 119 ALA A CA 1
ATOM 918 C C . ALA A 1 119 ? 12.023 -14.641 3.98 1 95.56 119 ALA A C 1
ATOM 920 O O . ALA A 1 119 ? 11.039 -15.367 4.102 1 95.56 119 ALA A O 1
ATOM 921 N N . THR A 1 120 ? 12.352 -13.742 4.82 1 96.56 120 THR A N 1
ATOM 922 C CA . THR A 1 120 ? 11.539 -13.508 6.012 1 96.56 120 THR A CA 1
ATOM 923 C C . THR A 1 120 ? 10.156 -12.984 5.633 1 96.56 120 THR A C 1
ATOM 925 O O . THR A 1 120 ? 9.148 -13.422 6.195 1 96.56 120 THR A O 1
ATOM 928 N N . HIS A 1 121 ? 10.078 -12.047 4.715 1 96.94 121 HIS A N 1
ATOM 929 C CA . HIS A 1 121 ? 8.797 -11.523 4.266 1 96.94 121 HIS A CA 1
ATOM 930 C C . HIS A 1 121 ? 7.926 -12.625 3.674 1 96.94 121 HIS A C 1
ATOM 932 O O . HIS A 1 121 ? 6.727 -12.695 3.949 1 96.94 121 HIS A O 1
ATOM 938 N N . LEU A 1 122 ? 8.539 -13.484 2.889 1 97.81 122 LEU A N 1
ATOM 939 C CA . LEU A 1 122 ? 7.781 -14.555 2.258 1 97.81 122 LEU A CA 1
ATOM 940 C C . LEU A 1 122 ? 7.301 -15.57 3.297 1 97.81 122 LEU A C 1
ATOM 942 O O . LEU A 1 122 ? 6.223 -16.141 3.156 1 97.81 122 LEU A O 1
ATOM 946 N N . GLU A 1 123 ? 8.133 -15.805 4.281 1 97.94 123 GLU A N 1
ATOM 947 C CA . GLU A 1 123 ? 7.734 -16.672 5.387 1 97.94 123 GLU A CA 1
ATOM 948 C C . GLU A 1 123 ? 6.52 -16.109 6.117 1 97.94 123 GLU A C 1
ATOM 950 O O . GLU A 1 123 ? 5.617 -16.859 6.504 1 97.94 123 GLU A O 1
ATOM 955 N N . GLN A 1 124 ? 6.504 -14.859 6.332 1 97.88 124 GLN A N 1
ATOM 956 C CA . GLN A 1 124 ? 5.367 -14.203 6.965 1 97.88 124 GLN A CA 1
ATOM 957 C C . GLN A 1 124 ? 4.113 -14.312 6.102 1 97.88 124 GLN A C 1
ATOM 959 O O . GLN A 1 124 ? 3.018 -14.531 6.621 1 97.88 124 GLN A O 1
ATOM 964 N N . MET A 1 125 ? 4.25 -14.195 4.789 1 98.5 125 MET A N 1
ATOM 965 C CA . MET A 1 125 ? 3.125 -14.43 3.887 1 98.5 125 MET A CA 1
ATOM 966 C C . MET A 1 125 ? 2.621 -15.867 4.004 1 98.5 125 MET A C 1
ATOM 968 O O . MET A 1 125 ? 1.412 -16.109 3.984 1 98.5 125 MET A O 1
ATOM 972 N N . ASP A 1 126 ? 3.553 -16.766 4.137 1 98.69 126 ASP A N 1
ATOM 973 C CA . ASP A 1 126 ? 3.244 -18.188 4.238 1 98.69 126 ASP A CA 1
ATOM 974 C C . ASP A 1 126 ? 2.338 -18.469 5.434 1 98.69 126 ASP A C 1
ATOM 976 O O . ASP A 1 126 ? 1.496 -19.359 5.383 1 98.69 126 ASP A O 1
ATOM 980 N N . GLY A 1 127 ? 2.514 -17.688 6.449 1 97.94 127 GLY A N 1
ATOM 981 C CA . GLY A 1 127 ? 1.715 -17.875 7.652 1 97.94 127 GLY A CA 1
ATOM 982 C C . GLY A 1 127 ? 0.278 -17.406 7.484 1 97.94 127 GLY A C 1
ATOM 983 O O . GLY A 1 127 ? -0.587 -17.766 8.289 1 97.94 127 GLY A O 1
ATOM 984 N N . MET A 1 128 ? -0.034 -16.672 6.414 1 98.06 128 MET A N 1
ATOM 985 C CA . MET A 1 128 ? -1.356 -16.062 6.277 1 98.06 128 MET A CA 1
ATOM 986 C C . MET A 1 128 ? -2.061 -16.578 5.023 1 98.06 128 MET A C 1
ATOM 988 O O . MET A 1 128 ? -3.291 -16.547 4.945 1 98.06 128 MET A O 1
ATOM 992 N N . VAL A 1 129 ? -1.314 -17.016 4.012 1 98.56 129 VAL A N 1
ATOM 993 C CA . VAL A 1 129 ? -1.857 -17.328 2.691 1 98.56 129 VAL A CA 1
ATOM 994 C C . VAL A 1 129 ? -2.854 -18.484 2.793 1 98.56 129 VAL A C 1
ATOM 996 O O . VAL A 1 129 ? -2.66 -19.406 3.586 1 98.56 129 VAL A O 1
ATOM 999 N N . ASN A 1 130 ? -3.906 -18.375 2.119 1 97.94 130 ASN A N 1
ATOM 1000 C CA . ASN A 1 130 ? -4.945 -19.391 2.008 1 97.94 130 ASN A CA 1
ATOM 1001 C C . ASN A 1 130 ? -5.414 -19.562 0.566 1 97.94 130 ASN A C 1
ATOM 1003 O O . ASN A 1 130 ? -6.184 -18.734 0.059 1 97.94 130 ASN A O 1
ATOM 1007 N N . ALA A 1 131 ? -5.051 -20.656 -0.032 1 95.56 131 ALA A N 1
ATOM 1008 C CA . ALA A 1 131 ? -5.309 -20.906 -1.448 1 95.56 131 ALA A CA 1
ATOM 1009 C C . ALA A 1 131 ? -6.805 -21.062 -1.713 1 95.56 131 ALA A C 1
ATOM 1011 O O . ALA A 1 131 ? -7.27 -20.828 -2.832 1 95.56 131 ALA A O 1
ATOM 1012 N N . GLU A 1 132 ? -7.555 -21.375 -0.721 1 96.31 132 GLU A N 1
ATOM 1013 C CA . GLU A 1 132 ? -8.984 -21.609 -0.884 1 96.31 132 GLU A CA 1
ATOM 1014 C C . GLU A 1 132 ? -9.766 -20.297 -0.75 1 96.31 132 GLU A C 1
ATOM 1016 O O . GLU A 1 132 ? -10.891 -20.188 -1.251 1 96.31 132 GLU A O 1
ATOM 1021 N N . ARG A 1 133 ? -9.188 -19.344 -0.073 1 97.06 133 ARG A N 1
ATOM 1022 C CA . ARG A 1 133 ? -9.828 -18.047 0.147 1 97.06 133 ARG A CA 1
ATOM 1023 C C . ARG A 1 133 ? -9.812 -17.203 -1.123 1 97.06 133 ARG A C 1
ATOM 1025 O O . ARG A 1 133 ? -10.82 -16.594 -1.48 1 97.06 133 ARG A O 1
ATOM 1032 N N . GLY A 1 134 ? -8.711 -17.141 -1.83 1 96.69 134 GLY A N 1
ATOM 1033 C CA . GLY A 1 134 ? -8.617 -16.578 -3.168 1 96.69 134 GLY A CA 1
ATOM 1034 C C . GLY A 1 134 ? -8.727 -15.062 -3.188 1 96.69 134 GLY A C 1
ATOM 1035 O O . GLY A 1 134 ? -9.148 -14.477 -4.184 1 96.69 134 GLY A O 1
ATOM 1036 N N . THR A 1 135 ? -8.422 -14.391 -2.086 1 98.88 135 THR A N 1
ATOM 1037 C CA . THR A 1 135 ? -8.406 -12.93 -2.076 1 98.88 135 THR A CA 1
ATOM 1038 C C . THR A 1 135 ? -7.238 -12.398 -2.895 1 98.88 135 THR A C 1
ATOM 1040 O O . THR A 1 135 ? -6.328 -13.156 -3.254 1 98.88 135 THR A O 1
ATOM 1043 N N . VAL A 1 136 ? -7.289 -11.102 -3.223 1 98.94 136 VAL A N 1
ATOM 1044 C CA . VAL A 1 136 ? -6.172 -10.453 -3.9 1 98.94 136 VAL A CA 1
ATOM 1045 C C . VAL A 1 136 ? -4.902 -10.602 -3.062 1 98.94 136 VAL A C 1
ATOM 1047 O O . VAL A 1 136 ? -3.805 -10.734 -3.607 1 98.94 136 VAL A O 1
ATOM 1050 N N . GLY A 1 137 ? -5.012 -10.57 -1.75 1 98.94 137 GLY A N 1
ATOM 1051 C CA . GLY A 1 137 ? -3.875 -10.836 -0.882 1 98.94 137 GLY A CA 1
ATOM 1052 C C . GLY A 1 137 ? -3.305 -12.227 -1.052 1 98.94 137 GLY A C 1
ATOM 1053 O O . GLY A 1 137 ? -2.086 -12.406 -1.111 1 98.94 137 GLY A O 1
ATOM 1054 N N . ASP A 1 138 ? -4.168 -13.211 -1.166 1 98.94 138 ASP A N 1
ATOM 1055 C CA . ASP A 1 138 ? -3.699 -14.57 -1.397 1 98.94 138 ASP A CA 1
ATOM 1056 C C . ASP A 1 138 ? -2.986 -14.688 -2.744 1 98.94 138 ASP A C 1
ATOM 1058 O O . ASP A 1 138 ? -1.905 -15.273 -2.832 1 98.94 138 ASP A O 1
ATOM 1062 N N . ILE A 1 139 ? -3.541 -14.125 -3.717 1 98.81 139 ILE A N 1
ATOM 1063 C CA . ILE A 1 139 ? -3.008 -14.188 -5.074 1 98.81 139 ILE A CA 1
ATOM 1064 C C . ILE A 1 139 ? -1.678 -13.445 -5.145 1 98.81 139 ILE A C 1
ATOM 1066 O O . ILE A 1 139 ? -0.792 -13.812 -5.918 1 98.81 139 ILE A O 1
ATOM 1070 N N . SER A 1 140 ? -1.486 -12.461 -4.273 1 98.88 140 SER A N 1
ATOM 1071 C CA . SER A 1 140 ? -0.231 -11.719 -4.234 1 98.88 140 SER A CA 1
ATOM 1072 C C . SER A 1 140 ? 0.934 -12.617 -3.842 1 98.88 140 SER A C 1
ATOM 1074 O O . SER A 1 140 ? 2.088 -12.336 -4.172 1 98.88 140 SER A O 1
ATOM 1076 N N . ALA A 1 141 ? 0.64 -13.719 -3.145 1 98.56 141 ALA A N 1
ATOM 1077 C CA . ALA A 1 141 ? 1.687 -14.68 -2.807 1 98.56 141 ALA A CA 1
ATOM 1078 C C . ALA A 1 141 ? 2.248 -15.344 -4.062 1 98.56 141 ALA A C 1
ATOM 1080 O O . ALA A 1 141 ? 3.459 -15.555 -4.168 1 98.56 141 ALA A O 1
ATOM 1081 N N . ILE A 1 142 ? 1.392 -15.625 -5.008 1 98.31 142 ILE A N 1
ATOM 1082 C CA . ILE A 1 142 ? 1.826 -16.172 -6.285 1 98.31 142 ILE A CA 1
ATOM 1083 C C . ILE A 1 142 ? 2.658 -15.141 -7.039 1 98.31 142 ILE A C 1
ATOM 1085 O O . ILE A 1 142 ? 3.73 -15.461 -7.562 1 98.31 142 ILE A O 1
ATOM 1089 N N . ALA A 1 143 ? 2.168 -13.938 -7.055 1 98.06 143 ALA A N 1
ATOM 1090 C CA . ALA A 1 143 ? 2.863 -12.859 -7.746 1 98.06 143 ALA A CA 1
ATOM 1091 C C . ALA A 1 143 ? 4.266 -12.656 -7.176 1 98.06 143 ALA A C 1
ATOM 1093 O O . ALA A 1 143 ? 5.211 -12.383 -7.922 1 98.06 143 ALA A O 1
ATOM 1094 N N . ALA A 1 144 ? 4.379 -12.766 -5.848 1 97.75 144 ALA A N 1
ATOM 1095 C CA . ALA A 1 144 ? 5.676 -12.609 -5.191 1 97.75 144 ALA A CA 1
ATOM 1096 C C . ALA A 1 144 ? 6.68 -13.633 -5.707 1 97.75 144 ALA A C 1
ATOM 1098 O O . ALA A 1 144 ? 7.844 -13.305 -5.945 1 97.75 144 ALA A O 1
ATOM 1099 N N . VAL A 1 145 ? 6.234 -14.828 -5.91 1 96.94 145 VAL A N 1
ATOM 1100 C CA . VAL A 1 145 ? 7.113 -15.891 -6.391 1 96.94 145 VAL A CA 1
ATOM 1101 C C . VAL A 1 145 ? 7.5 -15.617 -7.844 1 96.94 145 VAL A C 1
ATOM 1103 O O . VAL A 1 145 ? 8.664 -15.789 -8.227 1 96.94 145 VAL A O 1
ATOM 1106 N N . VAL A 1 146 ? 6.559 -15.188 -8.648 1 96.12 146 VAL A N 1
ATOM 1107 C CA . VAL A 1 146 ? 6.824 -14.867 -10.047 1 96.12 146 VAL A CA 1
ATOM 1108 C C . VAL A 1 146 ? 7.93 -13.82 -10.141 1 96.12 146 VAL A C 1
ATOM 1110 O O . VAL A 1 146 ? 8.891 -13.992 -10.898 1 96.12 146 VAL A O 1
ATOM 1113 N N . ILE A 1 147 ? 7.805 -12.812 -9.328 1 93.81 147 ILE A N 1
ATOM 1114 C CA . ILE A 1 147 ? 8.758 -11.711 -9.398 1 93.81 147 ILE A CA 1
ATOM 1115 C C . ILE A 1 147 ? 10.102 -12.148 -8.82 1 93.81 147 ILE A C 1
ATOM 1117 O O . ILE A 1 147 ? 11.156 -11.773 -9.344 1 93.81 147 ILE A O 1
ATOM 1121 N N . ALA A 1 148 ? 10.062 -12.922 -7.734 1 92.62 148 ALA A N 1
ATOM 1122 C CA . ALA A 1 148 ? 11.305 -13.453 -7.168 1 92.62 148 ALA A CA 1
ATOM 1123 C C . ALA A 1 148 ? 12.078 -14.266 -8.203 1 92.62 148 ALA A C 1
ATOM 1125 O O . ALA A 1 148 ? 13.305 -14.203 -8.266 1 92.62 148 ALA A O 1
ATOM 1126 N N . LYS A 1 149 ? 11.383 -15.008 -9.008 1 91.38 149 LYS A N 1
ATOM 1127 C CA . LYS A 1 149 ? 12.008 -15.797 -10.062 1 91.38 149 LYS A CA 1
ATOM 1128 C C . LYS A 1 149 ? 12.633 -14.906 -11.125 1 91.38 149 LYS A C 1
ATOM 1130 O O . LYS A 1 149 ? 13.711 -15.211 -11.648 1 91.38 149 LYS A O 1
ATOM 1135 N N . GLU A 1 150 ? 11.945 -13.82 -11.438 1 86.75 150 GLU A N 1
ATOM 1136 C CA . GLU A 1 150 ? 12.477 -12.859 -12.398 1 86.75 150 GLU A CA 1
ATOM 1137 C C . GLU A 1 150 ? 13.82 -12.305 -11.945 1 86.75 150 GLU A C 1
ATOM 1139 O O . GLU A 1 150 ? 14.672 -11.969 -12.773 1 86.75 150 GLU A O 1
ATOM 1144 N N . PHE A 1 151 ? 13.992 -12.289 -10.617 1 84.25 151 PHE A N 1
ATOM 1145 C CA . PHE A 1 151 ? 15.211 -11.703 -10.07 1 84.25 151 PHE A CA 1
ATOM 1146 C C . PHE A 1 151 ? 16.219 -12.789 -9.719 1 84.25 151 PHE A C 1
ATOM 1148 O O . PHE A 1 151 ? 17.312 -12.5 -9.219 1 84.25 151 PHE A O 1
ATOM 1155 N N . GLY A 1 152 ? 15.852 -14.055 -9.953 1 85.94 152 GLY A N 1
ATOM 1156 C CA . GLY A 1 152 ? 16.75 -15.172 -9.727 1 85.94 152 GLY A CA 1
ATOM 1157 C C . GLY A 1 152 ? 16.922 -15.516 -8.258 1 85.94 152 GLY A C 1
ATOM 1158 O O . GLY A 1 152 ? 17.953 -16.047 -7.852 1 85.94 152 GLY A O 1
ATOM 1159 N N . VAL A 1 153 ? 15.992 -15.125 -7.414 1 88.75 153 VAL A N 1
ATOM 1160 C CA . VAL A 1 153 ? 16.125 -15.367 -5.98 1 88.75 153 VAL A CA 1
ATOM 1161 C C . VAL A 1 153 ? 14.961 -16.203 -5.484 1 88.75 153 VAL A C 1
ATOM 1163 O O . VAL A 1 153 ? 14.477 -16.016 -4.363 1 88.75 153 VAL A O 1
ATOM 1166 N N . ASP A 1 154 ? 14.406 -17.047 -6.34 1 88.25 154 ASP A N 1
ATOM 1167 C CA . ASP A 1 154 ? 13.227 -17.844 -5.988 1 88.25 154 ASP A CA 1
ATOM 1168 C C . ASP A 1 154 ? 13.57 -18.891 -4.934 1 88.25 154 ASP A C 1
ATOM 1170 O O . ASP A 1 154 ? 12.68 -19.484 -4.32 1 88.25 154 ASP A O 1
ATOM 1174 N N . ALA A 1 155 ? 14.875 -18.984 -4.562 1 91.44 155 ALA A N 1
ATOM 1175 C CA . ALA A 1 155 ? 15.281 -19.875 -3.475 1 91.44 155 ALA A CA 1
ATOM 1176 C C . ALA A 1 155 ? 14.664 -19.438 -2.148 1 91.44 155 ALA A C 1
ATOM 1178 O O . ALA A 1 155 ? 14.547 -20.234 -1.218 1 91.44 155 ALA A O 1
ATOM 1179 N N . ILE A 1 156 ? 14.211 -18.203 -2.117 1 91.75 156 ILE A N 1
ATOM 1180 C CA . ILE A 1 156 ? 13.633 -17.641 -0.898 1 91.75 156 ILE A CA 1
ATOM 1181 C C . ILE A 1 156 ? 12.328 -18.375 -0.575 1 91.75 156 ILE A C 1
ATOM 1183 O O . ILE A 1 156 ? 11.797 -18.25 0.532 1 91.75 156 ILE A O 1
ATOM 1187 N N . THR A 1 157 ? 11.773 -19.141 -1.508 1 95.81 157 THR A N 1
ATOM 1188 C CA . THR A 1 157 ? 10.516 -19.859 -1.304 1 95.81 157 THR A CA 1
ATOM 1189 C C . THR A 1 157 ? 10.727 -21.062 -0.396 1 95.81 157 THR A C 1
ATOM 1191 O O . THR A 1 157 ? 9.758 -21.641 0.1 1 95.81 157 THR A O 1
ATOM 1194 N N . ALA A 1 158 ? 11.945 -21.438 -0.143 1 95.31 158 ALA A N 1
ATOM 1195 C CA . ALA A 1 158 ? 12.25 -22.594 0.685 1 95.31 158 ALA A CA 1
ATOM 1196 C C . ALA A 1 158 ? 11.648 -22.453 2.08 1 95.31 158 ALA A C 1
ATOM 1198 O O . ALA A 1 158 ? 11.242 -23.438 2.693 1 95.31 158 ALA A O 1
ATOM 1199 N N . LYS A 1 159 ? 11.492 -21.25 2.615 1 95.44 159 LYS A N 1
ATOM 1200 C CA . LYS A 1 159 ? 10.961 -21 3.953 1 95.44 159 LYS A CA 1
ATOM 1201 C C . LYS A 1 159 ? 9.461 -20.734 3.91 1 95.44 159 LYS A C 1
ATOM 1203 O O . LYS A 1 159 ? 8.859 -20.406 4.93 1 95.44 159 LYS A O 1
ATOM 1208 N N . ALA A 1 160 ? 8.922 -20.875 2.752 1 98.31 160 ALA A N 1
ATOM 1209 C CA . ALA A 1 160 ? 7.504 -20.562 2.564 1 98.31 160 ALA A CA 1
ATOM 1210 C C . ALA A 1 160 ? 6.805 -21.656 1.77 1 98.31 160 ALA A C 1
ATOM 1212 O O . ALA A 1 160 ? 6.336 -21.422 0.655 1 98.31 160 ALA A O 1
ATOM 1213 N N . PRO A 1 161 ? 6.637 -22.797 2.408 1 98.12 161 PRO A N 1
ATOM 1214 C CA . PRO A 1 161 ? 6.141 -23.969 1.677 1 98.12 161 PRO A CA 1
ATOM 1215 C C . PRO A 1 161 ? 4.699 -23.797 1.197 1 98.12 161 PRO A C 1
ATOM 1217 O O . PRO A 1 161 ? 4.328 -24.328 0.149 1 98.12 161 PRO A O 1
ATOM 1220 N N . LYS A 1 162 ? 3.799 -23.141 1.961 1 98.5 162 LYS A N 1
ATOM 1221 C CA . LYS A 1 162 ? 2.424 -22.938 1.513 1 98.5 162 LYS A CA 1
ATOM 1222 C C . LYS A 1 162 ? 2.371 -22.016 0.299 1 98.5 162 LYS A C 1
ATOM 1224 O O . LYS A 1 162 ? 1.586 -22.234 -0.625 1 98.5 162 LYS A O 1
ATOM 1229 N N . VAL A 1 163 ? 3.213 -21.016 0.332 1 98.56 163 VAL A N 1
ATOM 1230 C CA . VAL A 1 163 ? 3.293 -20.094 -0.8 1 98.56 163 VAL A CA 1
ATOM 1231 C C . VAL A 1 163 ? 3.789 -20.844 -2.037 1 98.56 163 VAL A C 1
ATOM 1233 O O . VAL A 1 163 ? 3.227 -20.688 -3.125 1 98.56 163 VAL A O 1
ATOM 1236 N N . LYS A 1 164 ? 4.863 -21.594 -1.85 1 98.12 164 LYS A N 1
ATOM 1237 C CA . LYS A 1 164 ? 5.426 -22.359 -2.957 1 98.12 164 LYS A CA 1
ATOM 1238 C C . LYS A 1 164 ? 4.398 -23.328 -3.531 1 98.12 164 LYS A C 1
ATOM 1240 O O . LYS A 1 164 ? 4.254 -23.438 -4.75 1 98.12 164 LYS A O 1
ATOM 1245 N N . ALA A 1 165 ? 3.725 -23.969 -2.68 1 98.19 165 ALA A N 1
ATOM 1246 C CA . ALA A 1 165 ? 2.709 -24.922 -3.119 1 98.19 165 ALA A CA 1
ATOM 1247 C C . ALA A 1 165 ? 1.599 -24.219 -3.898 1 98.19 165 ALA A C 1
ATOM 1249 O O . ALA A 1 165 ? 1.096 -24.75 -4.891 1 98.19 165 ALA A O 1
ATOM 1250 N N . TYR A 1 166 ? 1.134 -23.109 -3.379 1 98.5 166 TYR A N 1
ATOM 1251 C CA . TYR A 1 166 ? 0.106 -22.328 -4.059 1 98.5 166 TYR A CA 1
ATOM 1252 C C . TYR A 1 166 ? 0.565 -21.922 -5.453 1 98.5 166 TYR A C 1
ATOM 1254 O O . TYR A 1 166 ? -0.176 -22.062 -6.43 1 98.5 166 TYR A O 1
ATOM 1262 N N . TYR A 1 167 ? 1.791 -21.453 -5.57 1 98.12 167 TYR A N 1
ATOM 1263 C CA . TYR A 1 167 ? 2.375 -21.094 -6.859 1 98.12 167 TYR A CA 1
ATOM 1264 C C . TYR A 1 167 ? 2.404 -22.297 -7.793 1 98.12 167 TYR A C 1
ATOM 1266 O O . TYR A 1 167 ? 2.014 -22.203 -8.961 1 98.12 167 TYR A O 1
ATOM 1274 N N . ASP A 1 168 ? 2.863 -23.406 -7.301 1 97.88 168 ASP A N 1
ATOM 1275 C CA . ASP A 1 168 ? 2.969 -24.625 -8.109 1 97.88 168 ASP A CA 1
ATOM 1276 C C . ASP A 1 168 ? 1.598 -25.062 -8.617 1 97.88 168 ASP A C 1
ATOM 1278 O O . ASP A 1 168 ? 1.467 -25.516 -9.758 1 97.88 168 ASP A O 1
ATOM 1282 N N . ALA A 1 169 ? 0.638 -24.938 -7.801 1 98 169 ALA A N 1
ATOM 1283 C CA . ALA A 1 169 ? -0.721 -25.328 -8.164 1 98 169 ALA A CA 1
ATOM 1284 C C . ALA A 1 169 ? -1.287 -24.406 -9.242 1 98 169 ALA A C 1
ATOM 1286 O O . ALA A 1 169 ? -2.219 -24.781 -9.961 1 98 169 ALA A O 1
ATOM 1287 N N . LYS A 1 170 ? -0.752 -23.203 -9.312 1 97.69 170 LYS A N 1
ATOM 1288 C CA . LYS A 1 170 ? -1.28 -22.219 -10.25 1 97.69 170 LYS A CA 1
ATOM 1289 C C . LYS A 1 170 ? -0.316 -21.984 -11.414 1 97.69 170 LYS A C 1
ATOM 1291 O O . LYS A 1 170 ? -0.395 -20.969 -12.102 1 97.69 170 LYS A O 1
ATOM 1296 N N . LYS A 1 171 ? 0.582 -22.875 -11.656 1 96.12 171 LYS A N 1
ATOM 1297 C CA . LYS A 1 171 ? 1.646 -22.719 -12.641 1 96.12 171 LYS A CA 1
ATOM 1298 C C . LYS A 1 171 ? 1.071 -22.5 -14.039 1 96.12 171 LYS A C 1
ATOM 1300 O O . LYS A 1 171 ? 1.604 -21.688 -14.812 1 96.12 171 LYS A O 1
ATOM 1305 N N . SER A 1 172 ? 0.02 -23.141 -14.367 1 95.75 172 SER A N 1
ATOM 1306 C CA . SER A 1 172 ? -0.588 -22.969 -15.68 1 95.75 172 SER A CA 1
ATOM 1307 C C . SER A 1 172 ? -1.118 -21.562 -15.875 1 95.75 172 SER A C 1
ATOM 1309 O O . SER A 1 172 ? -0.977 -20.984 -16.953 1 95.75 172 SER A O 1
ATOM 1311 N N . VAL A 1 173 ? -1.734 -21.062 -14.844 1 96.06 173 VAL A N 1
ATOM 1312 C CA . VAL A 1 173 ? -2.246 -19.688 -14.883 1 96.06 173 VAL A CA 1
ATOM 1313 C C . VAL A 1 173 ? -1.086 -18.703 -15 1 96.06 173 VAL A C 1
ATOM 1315 O O . VAL A 1 173 ? -1.142 -17.766 -15.797 1 96.06 173 VAL A O 1
ATOM 1318 N N . VAL A 1 174 ? -0.042 -18.922 -14.219 1 96.94 174 VAL A N 1
ATOM 1319 C CA . VAL A 1 174 ? 1.141 -18.078 -14.219 1 96.94 174 VAL A CA 1
ATOM 1320 C C . VAL A 1 174 ? 1.771 -18.062 -15.609 1 96.94 174 VAL A C 1
ATOM 1322 O O . VAL A 1 174 ? 2.119 -17 -16.141 1 9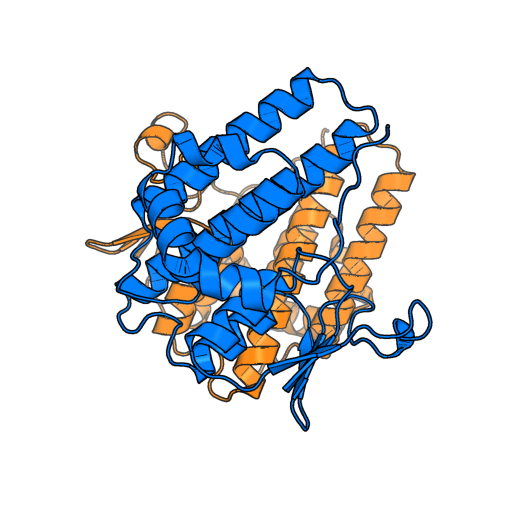6.94 174 VAL A O 1
ATOM 1325 N N . ASP A 1 175 ? 1.878 -19.219 -16.203 1 95.06 175 ASP A N 1
ATOM 1326 C CA . ASP A 1 175 ? 2.471 -19.328 -17.531 1 95.06 175 ASP A CA 1
ATOM 1327 C C . ASP A 1 175 ? 1.625 -18.594 -18.562 1 95.06 175 ASP A C 1
ATOM 1329 O O . ASP A 1 175 ? 2.164 -17.938 -19.469 1 95.06 175 ASP A O 1
ATOM 1333 N N . ALA A 1 176 ? 0.367 -18.75 -18.438 1 93.62 176 ALA A N 1
ATOM 1334 C CA . ALA A 1 176 ? -0.545 -18.094 -19.375 1 93.62 176 ALA A CA 1
ATOM 1335 C C . ALA A 1 176 ? -0.445 -16.578 -19.281 1 93.62 176 ALA A C 1
ATOM 1337 O O . ALA A 1 176 ? -0.577 -15.875 -20.281 1 93.62 176 ALA A O 1
ATOM 1338 N N . VAL A 1 177 ? -0.202 -16.047 -18.109 1 93.31 177 VAL A N 1
ATOM 1339 C CA . VAL A 1 177 ? -0.214 -14.609 -17.828 1 93.31 177 VAL A CA 1
ATOM 1340 C C . VAL A 1 177 ? 1.178 -14.023 -18.062 1 93.31 177 VAL A C 1
ATOM 1342 O O . VAL A 1 177 ? 1.317 -12.961 -18.672 1 93.31 177 VAL A O 1
ATOM 1345 N N . CYS A 1 178 ? 2.191 -14.695 -17.641 1 89.44 178 CYS A N 1
ATOM 1346 C CA . CYS A 1 178 ? 3.521 -14.109 -17.516 1 89.44 178 CYS A CA 1
ATOM 1347 C C . CYS A 1 178 ? 4.484 -14.719 -18.531 1 89.44 178 CYS A C 1
ATOM 1349 O O . CYS A 1 178 ? 5.602 -14.219 -18.703 1 89.44 178 CYS A O 1
ATOM 1351 N N . GLY A 1 179 ? 4.145 -15.758 -19.188 1 85.06 179 GLY A N 1
ATOM 1352 C CA . GLY A 1 179 ? 5.074 -16.562 -19.953 1 85.06 179 GLY A CA 1
ATOM 1353 C C . GLY A 1 179 ? 5.633 -15.852 -21.172 1 85.06 179 GLY A C 1
ATOM 1354 O O . GLY A 1 179 ? 6.691 -16.219 -21.672 1 85.06 179 GLY A O 1
ATOM 1355 N N . SER A 1 180 ? 4.945 -14.852 -21.641 1 80.56 180 SER A N 1
ATOM 1356 C CA . SER A 1 180 ? 5.375 -14.188 -22.875 1 80.56 180 SER A CA 1
ATOM 1357 C C . SER A 1 180 ? 6.199 -12.945 -22.578 1 80.56 180 SER A C 1
ATOM 1359 O O . SER A 1 180 ? 6.758 -12.328 -23.484 1 80.56 180 SER A O 1
ATOM 1361 N N . TYR A 1 181 ? 6.309 -12.602 -21.344 1 84.31 181 TYR A N 1
ATOM 1362 C CA . TYR A 1 181 ? 7.012 -11.375 -20.969 1 84.31 181 TYR A CA 1
ATOM 1363 C C . TYR A 1 181 ? 8.516 -11.602 -20.953 1 84.31 181 TYR A C 1
ATOM 1365 O O . TYR A 1 181 ? 8.984 -12.719 -20.719 1 84.31 181 TYR A O 1
ATOM 1373 N N . SER A 1 182 ? 9.242 -10.523 -21.281 1 76 182 SER A N 1
ATOM 1374 C CA . SER A 1 182 ? 10.695 -10.57 -21.234 1 76 182 SER A CA 1
ATOM 1375 C C . SER A 1 182 ? 11.195 -10.484 -19.797 1 76 182 SER A C 1
ATOM 1377 O O . SER A 1 182 ? 10.484 -10.008 -18.906 1 76 182 SER A O 1
ATOM 1379 N N . ALA A 1 183 ? 12.43 -11.023 -19.75 1 68.25 183 ALA A N 1
ATOM 1380 C CA . ALA A 1 183 ? 13.055 -10.891 -18.438 1 68.25 183 ALA A CA 1
ATOM 1381 C C . ALA A 1 183 ? 13.328 -9.43 -18.109 1 68.25 183 ALA A C 1
ATOM 1383 O O . ALA A 1 183 ? 13.742 -8.656 -18.969 1 68.25 183 ALA A O 1
ATOM 1384 N N . TRP A 1 184 ? 12.852 -9.031 -17.047 1 62.34 184 TRP A N 1
ATOM 1385 C CA . TRP A 1 184 ? 13.062 -7.676 -16.547 1 62.34 184 TRP A CA 1
ATOM 1386 C C . TRP A 1 184 ? 14.547 -7.371 -16.406 1 62.34 184 TRP A C 1
ATOM 1388 O O . TRP A 1 184 ? 15.008 -6.293 -16.781 1 62.34 184 TRP A O 1
ATOM 1398 N N . PHE A 1 185 ? 15.211 -8.281 -15.617 1 58 185 PHE A N 1
ATOM 1399 C CA . PHE A 1 185 ? 16.625 -8.078 -15.344 1 58 185 PHE A CA 1
ATOM 1400 C C . PHE A 1 185 ? 17.469 -9.172 -16 1 58 185 PHE A C 1
ATOM 1402 O O . PHE A 1 185 ? 17.156 -10.352 -15.883 1 58 185 PHE A O 1
ATOM 1409 N N . LYS A 1 186 ? 17.969 -8.852 -17.172 1 50.72 186 LYS A N 1
ATOM 1410 C CA . LYS A 1 186 ? 18.938 -9.789 -17.719 1 50.72 186 LYS A CA 1
ATOM 1411 C C . LYS A 1 186 ? 20.266 -9.688 -16.984 1 50.72 186 LYS A C 1
ATOM 1413 O O . LYS A 1 186 ? 20.812 -8.594 -16.797 1 50.72 186 LYS A O 1
ATOM 1418 N N . PRO A 1 187 ? 20.562 -10.867 -16.172 1 45.38 187 PRO A N 1
ATOM 1419 C CA . PRO A 1 187 ? 21.922 -10.844 -15.617 1 45.38 187 PRO A CA 1
ATOM 1420 C C . PRO A 1 187 ? 22.984 -10.492 -16.656 1 45.38 187 PRO A C 1
ATOM 1422 O O . PRO A 1 187 ? 22.812 -10.781 -17.844 1 45.38 187 PRO A O 1
ATOM 1425 N N . GLU A 1 188 ? 23.781 -9.375 -16.391 1 37.16 188 GLU A N 1
ATOM 1426 C CA . GLU A 1 188 ? 24.953 -9.219 -17.25 1 37.16 188 GLU A CA 1
ATOM 1427 C C . GLU A 1 188 ? 25.656 -10.547 -17.469 1 37.16 188 GLU A C 1
ATOM 1429 O O . GLU A 1 188 ? 25.859 -11.312 -16.531 1 37.16 188 GLU A O 1
ATOM 1434 N N . ALA A 1 189 ? 26.016 -10.961 -18.812 1 33.88 189 ALA A N 1
ATOM 1435 C CA . ALA A 1 189 ? 26.891 -12.086 -19.125 1 33.88 189 ALA A CA 1
ATOM 1436 C C . ALA A 1 189 ? 28.266 -11.906 -18.5 1 33.88 189 ALA A C 1
ATOM 1438 O O . ALA A 1 189 ? 28.812 -10.797 -18.5 1 33.88 189 ALA A O 1
ATOM 1439 N N . MET B 1 1 ? -10.383 -0.647 20.609 1 97.75 1 MET B N 1
ATOM 1440 C CA . MET B 1 1 ? -9.195 -1.026 19.844 1 97.75 1 MET B CA 1
ATOM 1441 C C . MET B 1 1 ? -7.957 -0.294 20.359 1 97.75 1 MET B C 1
ATOM 1443 O O . MET B 1 1 ? -8.055 0.838 20.844 1 97.75 1 MET B O 1
ATOM 1447 N N . LYS B 1 2 ? -6.852 -1.007 20.328 1 98 2 LYS B N 1
ATOM 1448 C CA . LYS B 1 2 ? -5.594 -0.415 20.766 1 98 2 LYS B CA 1
ATOM 1449 C C . LYS B 1 2 ? -4.559 -0.412 19.641 1 98 2 LYS B C 1
ATOM 1451 O O . LYS B 1 2 ? -4.285 -1.452 19.047 1 98 2 LYS B O 1
ATOM 1456 N N . LEU B 1 3 ? -4.078 0.772 19.375 1 98.44 3 LEU B N 1
ATOM 1457 C CA . LEU B 1 3 ? -2.998 0.914 18.406 1 98.44 3 LEU B CA 1
ATOM 1458 C C . LEU B 1 3 ? -1.653 1.071 19.109 1 98.44 3 LEU B C 1
ATOM 1460 O O . LEU B 1 3 ? -1.44 2.041 19.844 1 98.44 3 LEU B O 1
ATOM 1464 N N . LEU B 1 4 ? -0.784 0.107 18.938 1 98.19 4 LEU B N 1
ATOM 1465 C CA . LEU B 1 4 ? 0.548 0.135 19.531 1 98.19 4 LEU B CA 1
ATOM 1466 C C . LEU B 1 4 ? 1.561 0.743 18.562 1 98.19 4 LEU B C 1
ATOM 1468 O O . LEU B 1 4 ? 1.736 0.248 17.453 1 98.19 4 LEU B O 1
ATOM 1472 N N . TYR B 1 5 ? 2.141 1.798 19 1 96.81 5 TYR B N 1
ATOM 1473 C CA . TYR B 1 5 ? 3.162 2.469 18.203 1 96.81 5 TYR B CA 1
ATOM 1474 C C . TYR B 1 5 ? 4.051 3.342 19.078 1 96.81 5 TYR B C 1
ATOM 1476 O O . TYR B 1 5 ? 3.85 3.418 20.297 1 96.81 5 TYR B O 1
ATOM 1484 N N . PHE B 1 6 ? 5.141 3.916 18.469 1 95.25 6 PHE B N 1
ATOM 1485 C CA . PHE B 1 6 ? 6.004 4.875 19.156 1 95.25 6 PHE B CA 1
ATOM 1486 C C . PHE B 1 6 ? 5.309 6.223 19.297 1 95.25 6 PHE B C 1
ATOM 1488 O O . PHE B 1 6 ? 4.383 6.531 18.547 1 95.25 6 PHE B O 1
ATOM 1495 N N . PRO B 1 7 ? 5.723 6.992 20.266 1 93.12 7 PRO B N 1
ATOM 1496 C CA . PRO B 1 7 ? 5.07 8.289 20.469 1 93.12 7 PRO B CA 1
ATOM 1497 C C . PRO B 1 7 ? 5.578 9.367 19.516 1 93.12 7 PRO B C 1
ATOM 1499 O O . PRO B 1 7 ? 6.059 10.414 19.969 1 93.12 7 PRO B O 1
ATOM 1502 N N . ILE B 1 8 ? 5.453 9.117 18.234 1 92.69 8 ILE B N 1
ATOM 1503 C CA . ILE B 1 8 ? 5.863 10.016 17.156 1 92.69 8 ILE B CA 1
ATOM 1504 C C . ILE B 1 8 ? 4.75 10.109 16.109 1 92.69 8 ILE B C 1
ATOM 1506 O O . ILE B 1 8 ? 3.811 9.312 16.125 1 92.69 8 ILE B O 1
ATOM 1510 N N . ASN B 1 9 ? 4.852 11.078 15.258 1 93.69 9 ASN B N 1
ATOM 1511 C CA . ASN B 1 9 ? 3.922 11.219 14.141 1 93.69 9 ASN B CA 1
ATOM 1512 C C . ASN B 1 9 ? 4.473 10.57 12.875 1 93.69 9 ASN B C 1
ATOM 1514 O O . ASN B 1 9 ? 5.211 11.211 12.117 1 93.69 9 ASN B O 1
ATOM 1518 N N . ALA B 1 10 ? 4.113 9.383 12.664 1 93.69 10 ALA B N 1
ATOM 1519 C CA . ALA B 1 10 ? 4.602 8.648 11.5 1 93.69 10 ALA B CA 1
ATOM 1520 C C . ALA B 1 10 ? 3.527 7.719 10.945 1 93.69 10 ALA B C 1
ATOM 1522 O O . ALA B 1 10 ? 2.514 8.172 10.414 1 93.69 10 ALA B O 1
ATOM 1523 N N . ARG B 1 11 ? 3.717 6.406 11.117 1 96.31 11 ARG B N 1
ATOM 1524 C CA . ARG B 1 11 ? 2.846 5.418 10.484 1 96.31 11 ARG B CA 1
ATOM 1525 C C . ARG B 1 11 ? 1.523 5.297 11.234 1 96.31 11 ARG B C 1
ATOM 1527 O O . ARG B 1 11 ? 0.562 4.719 10.727 1 96.31 11 ARG B O 1
ATOM 1534 N N . ASN B 1 12 ? 1.415 5.883 12.406 1 96.81 12 ASN B N 1
ATOM 1535 C CA . ASN B 1 12 ? 0.211 5.809 13.227 1 96.81 12 ASN B CA 1
ATOM 1536 C C . ASN B 1 12 ? -0.805 6.875 12.836 1 96.81 12 ASN B C 1
ATOM 1538 O O . ASN B 1 12 ? -1.997 6.738 13.117 1 96.81 12 ASN B O 1
ATOM 1542 N N . VAL B 1 13 ? -0.362 7.914 12.203 1 97.25 13 VAL B N 1
ATOM 1543 C CA . VAL B 1 13 ? -1.12 9.156 12.055 1 97.25 13 VAL B CA 1
ATOM 1544 C C . VAL B 1 13 ? -2.41 8.883 11.281 1 97.25 13 VAL B C 1
ATOM 1546 O O . VAL B 1 13 ? -3.494 9.273 11.711 1 97.25 13 VAL B O 1
ATOM 1549 N N . LEU B 1 14 ? -2.324 8.188 10.164 1 98.62 14 LEU B N 1
ATOM 1550 C CA . LEU B 1 14 ? -3.498 7.996 9.32 1 98.62 14 LEU B CA 1
ATOM 1551 C C . LEU B 1 14 ? -4.582 7.223 10.07 1 98.62 14 LEU B C 1
ATOM 1553 O O . LEU B 1 14 ? -5.746 7.629 10.078 1 98.62 14 LEU B O 1
ATOM 1557 N N . ALA B 1 15 ? -4.207 6.145 10.703 1 98.75 15 ALA B N 1
ATOM 1558 C CA . ALA B 1 15 ? -5.18 5.336 11.438 1 98.75 15 ALA B CA 1
ATOM 1559 C C . ALA B 1 15 ? -5.832 6.145 12.555 1 98.75 15 ALA B C 1
ATOM 1561 O O . ALA B 1 15 ? -7.043 6.059 12.766 1 98.75 15 ALA B O 1
ATOM 1562 N N . GLU B 1 16 ? -5.043 6.922 13.211 1 98.44 16 GLU B N 1
ATOM 1563 C CA . GLU B 1 16 ? -5.566 7.688 14.336 1 98.44 16 GLU B CA 1
ATOM 1564 C C . GLU B 1 16 ? -6.477 8.82 13.859 1 98.44 16 GLU B C 1
ATOM 1566 O O . GLU B 1 16 ? -7.52 9.078 14.461 1 98.44 16 GLU B O 1
ATOM 1571 N N . LEU B 1 17 ? -6.074 9.484 12.781 1 98.56 17 LEU B N 1
ATOM 1572 C CA . LEU B 1 17 ? -6.934 10.516 12.203 1 98.56 17 LEU B CA 1
ATOM 1573 C C . LEU B 1 17 ? -8.258 9.914 11.734 1 98.56 17 LEU B C 1
ATOM 1575 O O . LEU B 1 17 ? -9.32 10.484 11.984 1 98.56 17 LEU B O 1
ATOM 1579 N N . LEU B 1 18 ? -8.195 8.805 11.047 1 98.75 18 LEU B N 1
ATOM 1580 C CA . LEU B 1 18 ? -9.391 8.133 10.539 1 98.75 18 LEU B CA 1
ATOM 1581 C C . LEU B 1 18 ? -10.336 7.77 11.68 1 98.75 18 LEU B C 1
ATOM 1583 O O . LEU B 1 18 ? -11.539 8.023 11.594 1 98.75 18 LEU B O 1
ATOM 1587 N N . ALA B 1 19 ? -9.797 7.207 12.734 1 98.5 19 ALA B N 1
ATOM 1588 C CA . ALA B 1 19 ? -10.617 6.805 13.875 1 98.5 19 ALA B CA 1
ATOM 1589 C C . ALA B 1 19 ? -11.312 8.016 14.508 1 98.5 19 ALA B C 1
ATOM 1591 O O . ALA B 1 19 ? -12.508 7.961 14.812 1 98.5 19 ALA B O 1
ATOM 1592 N N . ARG B 1 20 ? -10.57 9.031 14.641 1 98.06 20 ARG B N 1
ATOM 1593 C CA . ARG B 1 20 ? -11.117 10.25 15.234 1 98.06 20 ARG B CA 1
ATOM 1594 C C . ARG B 1 20 ? -12.227 10.828 14.367 1 98.06 20 ARG B C 1
ATOM 1596 O O . ARG B 1 20 ? -13.305 11.156 14.867 1 98.06 20 ARG B O 1
ATOM 1603 N N . GLU B 1 21 ? -11.984 10.945 13.109 1 97.44 21 GLU B N 1
ATOM 1604 C CA . GLU B 1 21 ? -12.93 11.57 12.188 1 97.44 21 GLU B CA 1
ATOM 1605 C C . GLU B 1 21 ? -14.195 10.734 12.039 1 97.44 21 GLU B C 1
ATOM 1607 O O . GLU B 1 21 ? -15.281 11.273 11.836 1 97.44 21 GLU B O 1
ATOM 1612 N N . LYS B 1 22 ? -14.047 9.445 12.172 1 97.88 22 LYS B N 1
ATOM 1613 C CA . LYS B 1 22 ? -15.18 8.57 11.875 1 97.88 22 LYS B CA 1
ATOM 1614 C C . LYS B 1 22 ? -15.812 8.031 13.156 1 97.88 22 LYS B C 1
ATOM 1616 O O . LYS B 1 22 ? -16.734 7.219 13.102 1 97.88 22 LYS B O 1
ATOM 1621 N N . GLY B 1 23 ? -15.289 8.406 14.25 1 97.75 23 GLY B N 1
ATOM 1622 C CA . GLY B 1 23 ? -15.906 8.086 15.523 1 97.75 23 GLY B CA 1
ATOM 1623 C C . GLY B 1 23 ? -15.641 6.664 15.977 1 97.75 23 GLY B C 1
ATOM 1624 O O . GLY B 1 23 ? -16.484 6.047 16.625 1 97.75 23 GLY B O 1
ATOM 1625 N N . LEU B 1 24 ? -14.539 6.129 15.57 1 98.06 24 LEU B N 1
ATOM 1626 C CA . LEU B 1 24 ? -14.148 4.805 16.047 1 98.06 24 LEU B CA 1
ATOM 1627 C C . LEU B 1 24 ? -13.367 4.906 17.359 1 98.06 24 LEU B C 1
ATOM 1629 O O . LEU B 1 24 ? -12.516 5.785 17.5 1 98.06 24 LEU B O 1
ATOM 1633 N N . ALA B 1 25 ? -13.672 4.078 18.281 1 97.62 25 ALA B N 1
ATOM 1634 C CA . ALA B 1 25 ? -12.922 4.027 19.531 1 97.62 25 ALA B CA 1
ATOM 1635 C C . ALA B 1 25 ? -11.555 3.387 19.328 1 97.62 25 ALA B C 1
ATOM 1637 O O . ALA B 1 25 ? -11.453 2.195 19.031 1 97.62 25 ALA B O 1
ATOM 1638 N N . LEU B 1 26 ? -10.539 4.191 19.406 1 97.88 26 LEU B N 1
ATOM 1639 C CA . LEU B 1 26 ? -9.156 3.768 19.234 1 97.88 26 LEU B CA 1
ATOM 1640 C C . LEU B 1 26 ? -8.242 4.457 20.25 1 97.88 26 LEU B C 1
ATOM 1642 O O . LEU B 1 26 ? -8.258 5.684 20.359 1 97.88 26 LEU B O 1
ATOM 1646 N N . THR B 1 27 ? -7.543 3.705 21.016 1 96.75 27 THR B N 1
ATOM 1647 C CA . THR B 1 27 ? -6.574 4.254 21.953 1 96.75 27 THR B CA 1
ATOM 1648 C C . THR B 1 27 ? -5.148 3.975 21.484 1 96.75 27 THR B C 1
ATOM 1650 O O . THR B 1 27 ? -4.852 2.881 21 1 96.75 27 THR B O 1
ATOM 1653 N N . ALA B 1 28 ? -4.332 4.93 21.609 1 96.12 28 ALA B N 1
ATOM 1654 C CA . ALA B 1 28 ? -2.914 4.773 21.297 1 96.12 28 ALA B CA 1
ATOM 1655 C C . ALA B 1 28 ? -2.127 4.316 22.516 1 96.12 28 ALA B C 1
ATOM 1657 O O . ALA B 1 28 ? -2.383 4.77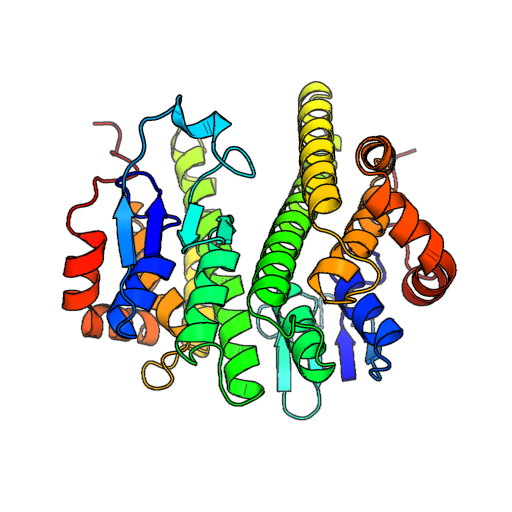7 23.641 1 96.12 28 ALA B O 1
ATOM 1658 N N . GLU B 1 29 ? -1.217 3.367 22.312 1 96.19 29 GLU B N 1
ATOM 1659 C CA . GLU B 1 29 ? -0.364 2.867 23.391 1 96.19 29 GLU B CA 1
ATOM 1660 C C . GLU B 1 29 ? 1.082 2.723 22.922 1 96.19 29 GLU B C 1
ATOM 1662 O O . GLU B 1 29 ? 1.337 2.252 21.812 1 96.19 29 GLU B O 1
ATOM 1667 N N . VAL B 1 30 ? 1.987 3.133 23.734 1 96.12 30 VAL B N 1
ATOM 1668 C CA . VAL B 1 30 ? 3.414 2.938 23.5 1 96.12 30 VAL B CA 1
ATOM 1669 C C . VAL B 1 30 ? 3.9 1.701 24.25 1 96.12 30 VAL B C 1
ATOM 1671 O O . VAL B 1 30 ? 3.99 1.71 25.484 1 96.12 30 VAL B O 1
ATOM 1674 N N . PRO B 1 31 ? 4.215 0.729 23.516 1 96.69 31 PRO B N 1
ATOM 1675 C CA . PRO B 1 31 ? 4.691 -0.469 24.203 1 96.69 31 PRO B CA 1
ATOM 1676 C C . PRO B 1 31 ? 6.152 -0.361 24.641 1 96.69 31 PRO B C 1
ATOM 1678 O O . PRO B 1 31 ? 6.898 0.459 24.094 1 96.69 31 PRO B O 1
ATOM 1681 N N . ALA B 1 32 ? 6.566 -1.18 25.656 1 95.25 32 ALA B N 1
ATOM 1682 C CA . ALA B 1 32 ? 7.98 -1.282 26.016 1 95.25 32 ALA B CA 1
ATOM 1683 C C . ALA B 1 32 ? 8.789 -1.876 24.859 1 95.25 32 ALA B C 1
ATOM 1685 O O . ALA B 1 32 ? 8.469 -2.957 24.359 1 95.25 32 ALA B O 1
ATOM 1686 N N . TRP B 1 33 ? 9.766 -1.145 24.5 1 93.94 33 TRP B N 1
ATOM 1687 C CA . TRP B 1 33 ? 10.602 -1.596 23.391 1 93.94 33 TRP B CA 1
ATOM 1688 C C . TRP B 1 33 ? 12.062 -1.698 23.812 1 93.94 33 TRP B C 1
ATOM 1690 O O . TRP B 1 33 ? 12.594 -0.789 24.469 1 93.94 33 TRP B O 1
ATOM 1700 N N . PRO B 1 34 ? 12.719 -2.75 23.484 1 94.94 34 PRO B N 1
ATOM 1701 C CA . PRO B 1 34 ? 12.406 -3.762 22.469 1 94.94 34 PRO B CA 1
ATOM 1702 C C . PRO B 1 34 ? 11.711 -4.988 23.047 1 94.94 34 PRO B C 1
ATOM 1704 O O . PRO B 1 34 ? 11.445 -5.953 22.328 1 94.94 34 PRO B O 1
ATOM 1707 N N . GLU B 1 35 ? 11.305 -5 24.203 1 95.94 35 GLU B N 1
ATOM 1708 C CA . GLU B 1 35 ? 10.719 -6.168 24.844 1 95.94 35 GLU B CA 1
ATOM 1709 C C . GLU B 1 35 ? 9.445 -6.613 24.141 1 95.94 35 GLU B C 1
ATOM 1711 O O . GLU B 1 35 ? 9.172 -7.809 24.031 1 95.94 35 GLU B O 1
ATOM 1716 N N . TYR B 1 36 ? 8.742 -5.672 23.594 1 96.19 36 TYR B N 1
ATOM 1717 C CA . TYR B 1 36 ? 7.469 -5.973 22.969 1 96.19 36 TYR B CA 1
ATOM 1718 C C . TYR B 1 36 ? 7.672 -6.531 21.562 1 96.19 36 TYR B C 1
ATOM 1720 O O . TYR B 1 36 ? 6.742 -7.078 20.969 1 96.19 36 TYR B O 1
ATOM 1728 N N . LYS B 1 37 ? 8.812 -6.375 20.984 1 96.06 37 LYS B N 1
ATOM 1729 C CA . LYS B 1 37 ? 9.086 -6.781 19.609 1 96.06 37 LYS B CA 1
ATOM 1730 C C . LYS B 1 37 ? 8.734 -8.25 19.391 1 96.06 37 LYS B C 1
ATOM 1732 O O . LYS B 1 37 ? 8.148 -8.609 18.359 1 96.06 37 LYS B O 1
ATOM 1737 N N . ALA B 1 38 ? 9.023 -9.094 20.328 1 94.88 38 ALA B N 1
ATOM 1738 C CA . ALA B 1 38 ? 8.797 -10.531 20.219 1 94.88 38 ALA B CA 1
ATOM 1739 C C . ALA B 1 38 ? 7.305 -10.852 20.234 1 94.88 38 ALA B C 1
ATOM 1741 O O . ALA B 1 38 ? 6.895 -11.945 19.844 1 94.88 38 ALA B O 1
ATOM 1742 N N . LYS B 1 39 ? 6.469 -9.898 20.672 1 94.12 39 LYS B N 1
ATOM 1743 C CA . LYS B 1 39 ? 5.023 -10.094 20.781 1 94.12 39 LYS B CA 1
ATOM 1744 C C . LYS B 1 39 ? 4.316 -9.609 19.516 1 94.12 39 LYS B C 1
ATOM 1746 O O . LYS B 1 39 ? 3.119 -9.852 19.328 1 94.12 39 LYS B O 1
ATOM 1751 N N . THR B 1 40 ? 5.109 -8.977 18.656 1 95.81 40 THR B N 1
ATOM 1752 C CA . THR B 1 40 ? 4.508 -8.492 17.422 1 95.81 40 THR B CA 1
ATOM 1753 C C . THR B 1 40 ? 4.402 -9.625 16.391 1 95.81 40 THR B C 1
ATOM 1755 O O . THR B 1 40 ? 5.141 -10.602 16.469 1 95.81 40 THR B O 1
ATOM 1758 N N . LEU B 1 41 ? 3.488 -9.461 15.5 1 94.62 41 LEU B N 1
ATOM 1759 C CA . LEU B 1 41 ? 3.303 -10.469 14.461 1 94.62 41 LEU B CA 1
ATOM 1760 C C . LEU B 1 41 ? 4.512 -10.516 13.531 1 94.62 41 LEU B C 1
ATOM 1762 O O . LEU B 1 41 ? 4.918 -11.594 13.086 1 94.62 41 LEU B O 1
ATOM 1766 N N . PHE B 1 42 ? 5.062 -9.305 13.234 1 96 42 PHE B N 1
ATOM 1767 C CA . PHE B 1 42 ? 6.105 -9.258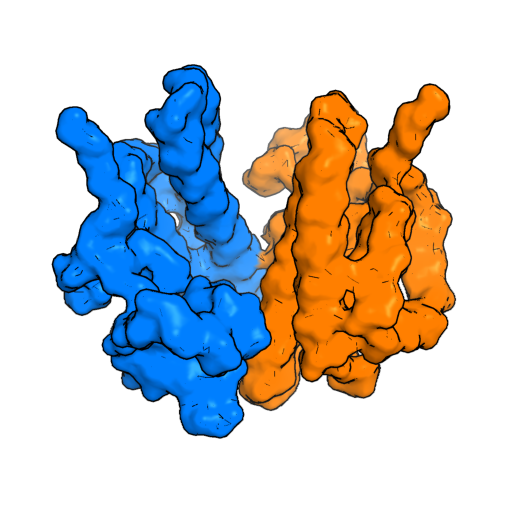 12.219 1 96 42 PHE B CA 1
ATOM 1768 C C . PHE B 1 42 ? 7.348 -8.555 12.75 1 96 42 PHE B C 1
ATOM 1770 O O . PHE B 1 42 ? 8.211 -8.125 11.977 1 96 42 PHE B O 1
ATOM 1777 N N . GLY B 1 43 ? 7.41 -8.32 14.055 1 95 43 GLY B N 1
ATOM 1778 C CA . GLY B 1 43 ? 8.562 -7.66 14.641 1 95 43 GLY B CA 1
ATOM 1779 C C . GLY B 1 43 ? 8.602 -6.168 14.367 1 95 43 GLY B C 1
ATOM 1780 O O . GLY B 1 43 ? 9.664 -5.547 14.406 1 95 43 GLY B O 1
ATOM 1781 N N . GLN B 1 44 ? 7.426 -5.645 13.992 1 95.38 44 GLN B N 1
ATOM 1782 C CA . GLN B 1 44 ? 7.328 -4.238 13.625 1 95.38 44 GLN B CA 1
ATOM 1783 C C . GLN B 1 44 ? 6.086 -3.596 14.227 1 95.38 44 GLN B C 1
ATOM 1785 O O . GLN B 1 44 ? 5.168 -4.293 14.664 1 95.38 44 GLN B O 1
ATOM 1790 N N . LEU B 1 45 ? 6.164 -2.342 14.336 1 96.94 45 LEU B N 1
ATOM 1791 C CA . LEU B 1 45 ? 5.016 -1.503 14.672 1 96.94 45 LEU B CA 1
ATOM 1792 C C . LEU B 1 45 ? 4.668 -0.581 13.508 1 96.94 45 LEU B C 1
ATOM 1794 O O . LEU B 1 45 ? 5.516 -0.291 12.656 1 96.94 45 LEU B O 1
ATOM 1798 N N . PRO B 1 46 ? 3.377 -0.265 13.383 1 97.94 46 PRO B N 1
ATOM 1799 C CA . PRO B 1 46 ? 2.252 -0.344 14.32 1 97.94 46 PRO B CA 1
ATOM 1800 C C . PRO B 1 46 ? 1.576 -1.713 14.312 1 97.94 46 PRO B C 1
ATOM 1802 O O . PRO B 1 46 ? 1.729 -2.479 13.359 1 97.94 46 PRO B O 1
ATOM 1805 N N . GLN B 1 47 ? 0.942 -2.01 15.375 1 98.44 47 GLN B N 1
ATOM 1806 C CA . GLN B 1 47 ? 0.078 -3.174 15.547 1 98.44 47 GLN B CA 1
ATOM 1807 C C . GLN B 1 47 ? -1.251 -2.783 16.188 1 98.44 47 GLN B C 1
ATOM 1809 O O . GLN B 1 47 ? -1.279 -2.023 17.156 1 98.44 47 GLN B O 1
ATOM 1814 N N . LEU B 1 48 ? -2.354 -3.221 15.586 1 98.62 48 LEU B N 1
ATOM 1815 C CA . LEU B 1 48 ? -3.691 -3.002 16.125 1 98.62 48 LEU B CA 1
ATOM 1816 C C . LEU B 1 48 ? -4.195 -4.246 16.844 1 98.62 48 LEU B C 1
ATOM 1818 O O . LEU B 1 48 ? -4.25 -5.328 16.266 1 98.62 48 LEU B O 1
ATOM 1822 N N . GLU B 1 49 ? -4.457 -4.082 18.094 1 97.81 49 GLU B N 1
ATOM 1823 C CA . GLU B 1 49 ? -5.117 -5.129 18.859 1 97.81 49 GLU B CA 1
ATOM 1824 C C . GLU B 1 49 ? -6.617 -4.879 18.969 1 97.81 49 GLU B C 1
ATOM 1826 O O . GLU B 1 49 ? -7.051 -3.84 19.469 1 97.81 49 GLU B O 1
ATOM 1831 N N . ASP B 1 50 ? -7.402 -5.793 18.469 1 96.19 50 ASP B N 1
ATOM 1832 C CA . ASP B 1 50 ? -8.859 -5.711 18.422 1 96.19 50 ASP B CA 1
ATOM 1833 C C . ASP B 1 50 ? -9.5 -7.043 18.781 1 96.19 50 ASP B C 1
ATOM 1835 O O . ASP B 1 50 ? -9.93 -7.797 17.906 1 96.19 50 ASP B O 1
ATOM 1839 N N . GLY B 1 51 ? -9.766 -7.234 20.047 1 93.5 51 GLY B N 1
ATOM 1840 C CA . GLY B 1 51 ? -10.281 -8.523 20.484 1 93.5 51 GLY B CA 1
ATOM 1841 C C . GLY B 1 51 ? -9.391 -9.688 20.094 1 93.5 51 GLY B C 1
ATOM 1842 O O . GLY B 1 51 ? -8.211 -9.719 20.438 1 93.5 51 GLY B O 1
ATOM 1843 N N . ALA B 1 52 ? -9.992 -10.531 19.297 1 92.62 52 ALA B N 1
ATOM 1844 C CA . ALA B 1 52 ? -9.266 -11.734 18.891 1 92.62 52 ALA B CA 1
ATOM 1845 C C . ALA B 1 52 ? -8.398 -11.469 17.672 1 92.62 52 ALA B C 1
ATOM 1847 O O . ALA B 1 52 ? -7.625 -12.336 17.25 1 92.62 52 ALA B O 1
ATOM 1848 N N . MET B 1 53 ? -8.43 -10.25 17.219 1 95.25 53 MET B N 1
ATOM 1849 C CA . MET B 1 53 ? -7.695 -9.961 15.992 1 95.25 53 MET B CA 1
ATOM 1850 C C . MET B 1 53 ? -6.508 -9.047 16.281 1 95.25 53 MET B C 1
ATOM 1852 O O . MET B 1 53 ? -6.617 -8.109 17.062 1 95.25 53 MET B O 1
ATOM 1856 N N . THR B 1 54 ? -5.383 -9.383 15.711 1 97.25 54 THR B N 1
ATOM 1857 C CA . THR B 1 54 ? -4.207 -8.523 15.648 1 97.25 54 THR B CA 1
ATOM 1858 C C . THR B 1 54 ? -3.873 -8.172 14.203 1 97.25 54 THR B C 1
ATOM 1860 O O . THR B 1 54 ? -3.777 -9.062 13.352 1 97.25 54 THR B O 1
ATOM 1863 N N . ILE B 1 55 ? -3.812 -6.945 13.945 1 98.25 55 ILE B N 1
ATOM 1864 C CA . ILE B 1 55 ? -3.514 -6.484 12.594 1 98.25 55 ILE B CA 1
ATOM 1865 C C . ILE B 1 55 ? -2.221 -5.672 12.602 1 98.25 55 ILE B C 1
ATOM 1867 O O . ILE B 1 55 ? -2.014 -4.828 13.477 1 98.25 55 ILE B O 1
ATOM 1871 N N . CYS B 1 56 ? -1.391 -6.012 11.656 1 97.25 56 CYS B N 1
ATOM 1872 C CA . CYS B 1 56 ? -0.144 -5.277 11.477 1 97.25 56 CYS B CA 1
ATOM 1873 C C . CYS B 1 56 ? -0.105 -4.594 10.117 1 97.25 56 CYS B C 1
ATOM 1875 O O . CYS B 1 56 ? -1.056 -4.695 9.336 1 97.25 56 CYS B O 1
ATOM 1877 N N . GLN B 1 57 ? 0.926 -3.863 9.961 1 97.38 57 GLN B N 1
ATOM 1878 C CA . GLN B 1 57 ? 1.09 -3.074 8.742 1 97.38 57 GLN B CA 1
ATOM 1879 C C . GLN B 1 57 ? 0.174 -1.853 8.75 1 97.38 57 GLN B C 1
ATOM 1881 O O . GLN B 1 57 ? -1.051 -1.989 8.758 1 97.38 57 GLN B O 1
ATOM 1886 N N . SER B 1 58 ? 0.766 -0.686 8.641 1 98.38 58 SER B N 1
ATOM 1887 C CA . SER B 1 58 ? 0.046 0.564 8.859 1 98.38 58 SER B CA 1
ATOM 1888 C C . SER B 1 58 ? -1.098 0.727 7.863 1 98.38 58 SER B C 1
ATOM 1890 O O . SER B 1 58 ? -2.209 1.101 8.242 1 98.38 58 SER B O 1
ATOM 1892 N N . MET B 1 59 ? -0.876 0.337 6.621 1 98.69 59 MET B N 1
ATOM 1893 C CA . MET B 1 59 ? -1.908 0.546 5.609 1 98.69 59 MET B CA 1
ATOM 1894 C C . MET B 1 59 ? -3.014 -0.498 5.738 1 98.69 59 MET B C 1
ATOM 1896 O O . MET B 1 59 ? -4.18 -0.207 5.473 1 98.69 59 MET B O 1
ATOM 1900 N N . ALA B 1 60 ? -2.652 -1.705 6.148 1 98.81 60 ALA B N 1
ATOM 1901 C CA . ALA B 1 60 ? -3.68 -2.703 6.434 1 98.81 60 ALA B CA 1
ATOM 1902 C C . ALA B 1 60 ? -4.59 -2.242 7.57 1 98.81 60 ALA B C 1
ATOM 1904 O O . ALA B 1 60 ? -5.812 -2.348 7.477 1 98.81 60 ALA B O 1
ATOM 1905 N N . ILE B 1 61 ? -3.967 -1.714 8.625 1 98.88 61 ILE B N 1
ATOM 1906 C CA . ILE B 1 61 ? -4.715 -1.199 9.773 1 98.88 61 ILE B CA 1
ATOM 1907 C C . ILE B 1 61 ? -5.668 -0.099 9.305 1 98.88 61 ILE B C 1
ATOM 1909 O O . ILE B 1 61 ? -6.863 -0.136 9.609 1 98.88 61 ILE B O 1
ATOM 1913 N N . ALA B 1 62 ? -5.152 0.832 8.531 1 98.88 62 ALA B N 1
ATOM 1914 C CA . ALA B 1 62 ? -5.965 1.952 8.055 1 98.88 62 ALA B CA 1
ATOM 1915 C C . ALA B 1 62 ? -7.129 1.464 7.203 1 98.88 62 ALA B C 1
ATOM 1917 O O . ALA B 1 62 ? -8.25 1.955 7.34 1 98.88 62 ALA B O 1
ATOM 1918 N N . ARG B 1 63 ? -6.895 0.502 6.359 1 98.88 63 ARG B N 1
ATOM 1919 C CA . ARG B 1 63 ? -7.941 0.031 5.461 1 98.88 63 ARG B CA 1
ATOM 1920 C C . ARG B 1 63 ? -9 -0.769 6.219 1 98.88 63 ARG B C 1
ATOM 1922 O O . ARG B 1 63 ? -10.18 -0.721 5.883 1 98.88 63 ARG B O 1
ATOM 1929 N N . VAL B 1 64 ? -8.586 -1.503 7.223 1 98.69 64 VAL B N 1
ATOM 1930 C CA . VAL B 1 64 ? -9.555 -2.232 8.031 1 98.69 64 VAL B CA 1
ATOM 1931 C C . VAL B 1 64 ? -10.453 -1.247 8.781 1 98.69 64 VAL B C 1
ATOM 1933 O O . VAL B 1 64 ? -11.68 -1.408 8.805 1 98.69 64 VAL B O 1
ATOM 1936 N N . LEU B 1 65 ? -9.883 -0.234 9.367 1 98.81 65 LEU B N 1
ATOM 1937 C CA . LEU B 1 65 ? -10.672 0.792 10.039 1 98.81 65 LEU B CA 1
ATOM 1938 C C . LEU B 1 65 ? -11.594 1.503 9.055 1 98.81 65 LEU B C 1
ATOM 1940 O O . LEU B 1 65 ? -12.742 1.812 9.383 1 98.81 65 LEU B O 1
ATOM 1944 N N . ALA B 1 66 ? -11.062 1.76 7.883 1 98.88 66 ALA B N 1
ATOM 1945 C CA . ALA B 1 66 ? -11.859 2.43 6.855 1 98.88 66 ALA B CA 1
ATOM 1946 C C . ALA B 1 66 ? -13.07 1.589 6.469 1 98.88 66 ALA B C 1
ATOM 1948 O O . ALA B 1 66 ? -14.164 2.123 6.262 1 98.88 66 ALA B O 1
ATOM 1949 N N . ARG B 1 67 ? -12.828 0.311 6.324 1 98.56 67 ARG B N 1
ATOM 1950 C CA . ARG B 1 67 ? -13.945 -0.574 6.016 1 98.56 67 ARG B CA 1
ATOM 1951 C C . ARG B 1 67 ? -15.016 -0.499 7.102 1 98.56 67 ARG B C 1
ATOM 1953 O O . ARG B 1 67 ? -16.203 -0.381 6.801 1 98.56 67 ARG B O 1
ATOM 1960 N N . ARG B 1 68 ? -14.648 -0.494 8.328 1 97.88 68 ARG B N 1
ATOM 1961 C CA . ARG B 1 68 ? -15.57 -0.431 9.453 1 97.88 68 ARG B CA 1
ATOM 1962 C C . ARG B 1 68 ? -16.344 0.881 9.453 1 97.88 68 ARG B C 1
ATOM 1964 O O . ARG B 1 68 ? -17.516 0.92 9.859 1 97.88 68 ARG B O 1
ATOM 1971 N N . ALA B 1 69 ? -15.727 1.862 9.016 1 98.31 69 ALA B N 1
ATOM 1972 C CA . ALA B 1 69 ? -16.312 3.199 9.07 1 98.31 69 ALA B CA 1
ATOM 1973 C C . ALA B 1 69 ? -17.016 3.541 7.758 1 98.31 69 ALA B C 1
ATOM 1975 O O . ALA B 1 69 ? -17.453 4.68 7.559 1 98.31 69 ALA B O 1
ATOM 1976 N N . ASN B 1 70 ? -17.078 2.617 6.828 1 97.88 70 ASN B N 1
ATOM 1977 C CA . ASN B 1 70 ? -17.609 2.867 5.492 1 97.88 70 ASN B CA 1
ATOM 1978 C C . ASN B 1 70 ? -16.906 4.031 4.809 1 97.88 70 ASN B C 1
ATOM 1980 O O . ASN B 1 70 ? -17.547 4.922 4.258 1 97.88 70 ASN B O 1
ATOM 1984 N N . ALA B 1 71 ? -15.555 3.977 4.887 1 98.75 71 ALA B N 1
ATOM 1985 C CA . ALA B 1 71 ? -14.742 5.086 4.391 1 98.75 71 ALA B CA 1
ATOM 1986 C C . ALA B 1 71 ? -13.766 4.617 3.32 1 98.75 71 ALA B C 1
ATOM 1988 O O . ALA B 1 71 ? -12.758 5.277 3.059 1 98.75 71 ALA B O 1
ATOM 1989 N N . LEU B 1 72 ? -14.031 3.447 2.68 1 98.75 72 LEU B N 1
ATOM 1990 C CA . LEU B 1 72 ? -13.18 2.967 1.597 1 98.75 72 LEU B CA 1
ATOM 1991 C C . LEU B 1 72 ? -13.508 3.686 0.292 1 98.75 72 LEU B C 1
ATOM 1993 O O . LEU B 1 72 ? -12.656 3.785 -0.595 1 98.75 72 LEU B O 1
ATOM 1997 N N . GLY B 1 73 ? -14.625 4.203 0.171 1 98.44 73 GLY B N 1
ATOM 1998 C CA . GLY B 1 73 ? -15.219 4.703 -1.062 1 98.44 73 GLY B CA 1
ATOM 1999 C C . GLY B 1 73 ? -16.422 3.9 -1.513 1 98.44 73 GLY B C 1
ATOM 2000 O O . GLY B 1 73 ? -16.297 2.717 -1.839 1 98.44 73 GLY B O 1
ATOM 2001 N N . GLU B 1 74 ? -17.547 4.512 -1.543 1 96.94 74 GLU B N 1
ATOM 2002 C CA . GLU B 1 74 ? -18.797 3.816 -1.835 1 96.94 74 GLU B CA 1
ATOM 2003 C C . GLU B 1 74 ? -18.891 3.449 -3.312 1 96.94 74 GLU B C 1
ATOM 2005 O O . GLU B 1 74 ? -19.172 2.301 -3.654 1 96.94 74 GLU B O 1
ATOM 2010 N N . SER B 1 75 ? -18.781 4.414 -4.172 1 97.62 75 SER B N 1
ATOM 2011 C CA . SER B 1 75 ? -18.781 4.121 -5.602 1 97.62 75 SER B CA 1
ATOM 2012 C C . SER B 1 75 ? -17.453 3.545 -6.055 1 97.62 75 SER B C 1
ATOM 2014 O O . SER B 1 75 ? -16.438 3.674 -5.355 1 97.62 75 SER B O 1
ATOM 2016 N N . GLU B 1 76 ? -17.469 2.906 -7.16 1 96.88 76 GLU B N 1
ATOM 2017 C CA . GLU B 1 76 ? -16.234 2.385 -7.711 1 96.88 76 GLU B CA 1
ATOM 2018 C C . GLU B 1 76 ? -15.219 3.504 -7.957 1 96.88 76 GLU B C 1
ATOM 2020 O O . GLU B 1 76 ? -14.023 3.33 -7.727 1 96.88 76 GLU B O 1
ATOM 2025 N N . ARG B 1 77 ? -15.727 4.609 -8.391 1 97.31 77 ARG B N 1
ATOM 2026 C CA . ARG B 1 77 ? -14.859 5.762 -8.641 1 97.31 77 ARG B CA 1
ATOM 2027 C C . ARG B 1 77 ? -14.25 6.273 -7.34 1 97.31 77 ARG B C 1
ATOM 2029 O O . ARG B 1 77 ? -13.047 6.543 -7.273 1 97.31 77 ARG B O 1
ATOM 2036 N N . ASP B 1 78 ? -15.109 6.418 -6.293 1 98.5 78 ASP B N 1
ATOM 2037 C CA . ASP B 1 78 ? -14.617 6.875 -5 1 98.5 78 ASP B CA 1
ATOM 2038 C C . ASP B 1 78 ? -13.562 5.918 -4.441 1 98.5 78 ASP B C 1
ATOM 2040 O O . ASP B 1 78 ? -12.555 6.352 -3.883 1 98.5 78 ASP B O 1
ATOM 2044 N N . PHE B 1 79 ? -13.82 4.668 -4.641 1 98.69 79 PHE B N 1
ATOM 2045 C CA . PHE B 1 79 ? -12.891 3.646 -4.168 1 98.69 79 PHE B CA 1
ATOM 2046 C C . PHE B 1 79 ? -11.562 3.736 -4.918 1 98.69 79 PHE B C 1
ATOM 2048 O O . PHE B 1 79 ? -10.5 3.717 -4.301 1 98.69 79 PHE B O 1
ATOM 2055 N N . ALA B 1 80 ? -11.602 3.881 -6.211 1 98.62 80 ALA B N 1
ATOM 2056 C CA . ALA B 1 80 ? -10.398 3.965 -7.035 1 98.62 80 ALA B CA 1
ATOM 2057 C C . ALA B 1 80 ? -9.562 5.188 -6.668 1 98.62 80 ALA B C 1
ATOM 2059 O O . ALA B 1 80 ? -8.352 5.086 -6.496 1 98.62 80 ALA B O 1
ATOM 2060 N N . GLU B 1 81 ? -10.227 6.297 -6.523 1 98.5 81 GLU B N 1
ATOM 2061 C CA . GLU B 1 81 ? -9.516 7.523 -6.168 1 98.5 81 GLU B CA 1
ATOM 2062 C C . GLU B 1 81 ? -8.922 7.426 -4.766 1 98.5 81 GLU B C 1
ATOM 2064 O O . GLU B 1 81 ? -7.805 7.898 -4.527 1 98.5 81 GLU B O 1
ATOM 2069 N N . SER B 1 82 ? -9.688 6.809 -3.877 1 98.88 82 SER B N 1
ATOM 2070 C CA . SER B 1 82 ? -9.18 6.594 -2.525 1 98.88 82 SER B CA 1
ATOM 2071 C C . SER B 1 82 ? -7.914 5.742 -2.539 1 98.88 82 SER B C 1
ATOM 2073 O O . SER B 1 82 ? -6.93 6.066 -1.871 1 98.88 82 SER B O 1
ATOM 2075 N N . GLU B 1 83 ? -7.926 4.703 -3.314 1 98.81 83 GLU B N 1
ATOM 2076 C CA . GLU B 1 83 ? -6.773 3.811 -3.379 1 98.81 83 GLU B CA 1
ATOM 2077 C C . GLU B 1 83 ? -5.578 4.5 -4.023 1 98.81 83 GLU B C 1
ATOM 2079 O O . GLU B 1 83 ? -4.438 4.309 -3.598 1 98.81 83 GLU B O 1
ATOM 2084 N N . MET B 1 84 ? -5.789 5.301 -5.047 1 98.75 84 MET B N 1
ATOM 2085 C CA . MET B 1 84 ? -4.695 6.043 -5.664 1 98.75 84 MET B CA 1
ATOM 2086 C C . MET B 1 84 ? -4.113 7.062 -4.691 1 98.75 84 MET B C 1
ATOM 2088 O O . MET B 1 84 ? -2.896 7.242 -4.625 1 98.75 84 MET B O 1
ATOM 2092 N N . LEU B 1 85 ? -4.977 7.738 -3.936 1 98.88 85 LEU B N 1
ATOM 2093 C CA . LEU B 1 85 ? -4.527 8.664 -2.904 1 98.88 85 LEU B CA 1
ATOM 2094 C C . LEU B 1 85 ? -3.66 7.957 -1.871 1 98.88 85 LEU B C 1
ATOM 2096 O O . LEU B 1 85 ? -2.613 8.477 -1.474 1 98.88 85 LEU B O 1
ATOM 2100 N N . LEU B 1 86 ? -4.09 6.773 -1.488 1 98.88 86 LEU B N 1
ATOM 2101 C CA . LEU B 1 86 ? -3.338 6.004 -0.502 1 98.88 86 LEU B CA 1
ATOM 2102 C C . LEU B 1 86 ? -1.962 5.629 -1.041 1 98.88 86 LEU B C 1
ATOM 2104 O O . LEU B 1 86 ? -0.971 5.672 -0.307 1 98.88 86 LEU B O 1
ATOM 2108 N N . GLU B 1 87 ? -1.913 5.254 -2.273 1 98.44 87 GLU B N 1
ATOM 2109 C CA . GLU B 1 87 ? -0.618 4.934 -2.867 1 98.44 87 GLU B CA 1
ATOM 2110 C C . GLU B 1 87 ? 0.291 6.16 -2.902 1 98.44 87 GLU B C 1
ATOM 2112 O O . GLU B 1 87 ? 1.489 6.055 -2.635 1 98.44 87 GLU B O 1
ATOM 2117 N N . LYS B 1 88 ? -0.242 7.297 -3.244 1 98.06 88 LYS B N 1
ATOM 2118 C CA . LYS B 1 88 ? 0.545 8.523 -3.248 1 98.06 88 LYS B CA 1
ATOM 2119 C C . LYS B 1 88 ? 1.006 8.891 -1.84 1 98.06 88 LYS B C 1
ATOM 2121 O O . LYS B 1 88 ? 2.125 9.367 -1.65 1 98.06 88 LYS B O 1
ATOM 2126 N N . PHE B 1 89 ? 0.139 8.648 -0.877 1 98.44 89 PHE B N 1
ATOM 2127 C CA . PHE B 1 89 ? 0.5 8.875 0.517 1 98.44 89 PHE B CA 1
ATOM 2128 C C . PHE B 1 89 ? 1.71 8.031 0.907 1 98.44 89 PHE B C 1
ATOM 2130 O O . PHE B 1 89 ? 2.635 8.531 1.554 1 98.44 89 PHE B O 1
ATOM 2137 N N . VAL B 1 90 ? 1.697 6.809 0.512 1 97.5 90 VAL B N 1
ATOM 2138 C CA . VAL B 1 90 ? 2.82 5.922 0.797 1 97.5 90 VAL B CA 1
ATOM 2139 C C . VAL B 1 90 ? 4.082 6.453 0.125 1 97.5 90 VAL B C 1
ATOM 2141 O O . VAL B 1 90 ? 5.164 6.441 0.722 1 97.5 90 VAL B O 1
ATOM 2144 N N . GLU B 1 91 ? 3.965 6.922 -1.084 1 96 91 GLU B N 1
ATOM 2145 C CA . GLU B 1 91 ? 5.113 7.477 -1.792 1 96 91 GLU B CA 1
ATOM 2146 C C . GLU B 1 91 ? 5.645 8.719 -1.085 1 96 91 GLU B C 1
ATOM 2148 O O . GLU B 1 91 ? 6.859 8.938 -1.028 1 96 91 GLU B O 1
ATOM 2153 N N . VAL B 1 92 ? 4.762 9.539 -0.578 1 95.19 92 VAL B N 1
ATOM 2154 C CA . VAL B 1 92 ? 5.168 10.711 0.189 1 95.19 92 VAL B CA 1
ATOM 2155 C C . VAL B 1 92 ? 5.922 10.273 1.443 1 95.19 92 VAL B C 1
ATOM 2157 O O . VAL B 1 92 ? 7.02 10.766 1.718 1 95.19 92 VAL B O 1
ATOM 2160 N N . TYR B 1 93 ? 5.371 9.312 2.148 1 94.19 93 TYR B N 1
ATOM 2161 C CA . TYR B 1 93 ? 5.98 8.836 3.383 1 94.19 93 TYR B CA 1
ATOM 2162 C C . TYR B 1 93 ? 7.371 8.258 3.119 1 94.19 93 TYR B C 1
ATOM 2164 O O . TYR B 1 93 ? 8.328 8.594 3.82 1 94.19 93 TYR B O 1
ATOM 2172 N N . ASP B 1 94 ? 7.492 7.465 2.104 1 91.31 94 ASP B N 1
ATOM 2173 C CA . ASP B 1 94 ? 8.758 6.816 1.782 1 91.31 94 ASP B CA 1
ATOM 2174 C C . ASP B 1 94 ? 9.805 7.844 1.352 1 91.31 94 ASP B C 1
ATOM 2176 O O . ASP B 1 94 ? 10.984 7.719 1.693 1 91.31 94 ASP B O 1
ATOM 2180 N N . GLY B 1 95 ? 9.375 8.805 0.585 1 89.06 95 GLY B N 1
ATOM 2181 C CA . GLY B 1 95 ? 10.281 9.875 0.205 1 89.06 95 GLY B CA 1
ATOM 2182 C C . GLY B 1 95 ? 10.789 10.672 1.39 1 89.06 95 GLY B C 1
ATOM 2183 O O . GLY B 1 95 ? 11.969 11.023 1.447 1 89.06 95 GLY B O 1
ATOM 2184 N N . LEU B 1 96 ? 9.93 10.953 2.326 1 87.25 96 LEU B N 1
ATOM 2185 C CA . LEU B 1 96 ? 10.305 11.711 3.516 1 87.25 96 LEU B CA 1
ATOM 2186 C C . LEU B 1 96 ? 11.297 10.93 4.371 1 87.25 96 LEU B C 1
ATOM 2188 O O . LEU B 1 96 ? 12.266 11.5 4.875 1 87.25 96 LEU B O 1
ATOM 2192 N N . LYS B 1 97 ? 11.031 9.641 4.469 1 84.12 97 LYS B N 1
ATOM 2193 C CA . LYS B 1 97 ? 11.953 8.781 5.199 1 84.12 97 LYS B CA 1
ATOM 2194 C C . LYS B 1 97 ? 13.328 8.758 4.531 1 84.12 97 LYS B C 1
ATOM 2196 O O . LYS B 1 97 ? 14.352 8.805 5.211 1 84.12 97 LYS B O 1
ATOM 2201 N N . GLU B 1 98 ? 13.328 8.719 3.246 1 81 98 GLU B N 1
ATOM 2202 C CA . GLU B 1 98 ? 14.57 8.734 2.484 1 81 98 GLU B CA 1
ATOM 2203 C C . GLU B 1 98 ? 15.305 10.062 2.664 1 81 98 GLU B C 1
ATOM 2205 O O . GLU B 1 98 ? 16.531 10.078 2.844 1 81 98 GLU B O 1
ATOM 2210 N N . ALA B 1 99 ? 14.609 11.148 2.648 1 76.5 99 ALA B N 1
ATOM 2211 C CA . ALA B 1 99 ? 15.203 12.477 2.795 1 76.5 99 ALA B CA 1
ATOM 2212 C C . ALA B 1 99 ? 15.836 12.641 4.176 1 76.5 99 ALA B C 1
ATOM 2214 O O . ALA B 1 99 ? 16.875 13.281 4.312 1 76.5 99 ALA B O 1
ATOM 2215 N N . HIS B 1 100 ? 15.234 12.047 5.074 1 74.81 100 HIS B N 1
ATOM 2216 C CA . HIS B 1 100 ? 15.742 12.148 6.441 1 74.81 100 HIS B CA 1
ATOM 2217 C C . HIS B 1 100 ? 17.016 11.336 6.625 1 74.81 100 HIS B C 1
ATOM 2219 O O . HIS B 1 100 ? 17.984 11.812 7.234 1 74.81 100 HIS B O 1
ATOM 2225 N N . VAL B 1 101 ? 16.953 10.219 6.086 1 63.91 101 VAL B N 1
ATOM 2226 C CA . VAL B 1 101 ? 18.125 9.352 6.188 1 63.91 101 VAL B CA 1
ATOM 2227 C C . VAL B 1 101 ? 19.297 9.977 5.434 1 63.91 101 VAL B C 1
ATOM 2229 O O . VAL B 1 101 ? 20.438 9.938 5.902 1 63.91 101 VAL B O 1
ATOM 2232 N N . TYR B 1 102 ? 18.984 10.625 4.461 1 57.69 102 TYR B N 1
ATOM 2233 C CA . TYR B 1 102 ? 20.031 11.258 3.654 1 57.69 102 TYR B CA 1
ATOM 2234 C C . TYR B 1 102 ? 20.531 12.539 4.312 1 57.69 102 TYR B C 1
ATOM 2236 O O . TYR B 1 102 ? 21.672 12.945 4.113 1 57.69 102 TYR B O 1
ATOM 2244 N N . GLY B 1 103 ? 19.688 13.141 4.922 1 56.19 103 GLY B N 1
ATOM 2245 C CA . GLY B 1 103 ? 20.109 14.359 5.594 1 56.19 103 GLY B CA 1
ATOM 2246 C C . GLY B 1 103 ? 21.234 14.133 6.598 1 56.19 103 GLY B C 1
ATOM 2247 O O . GLY B 1 103 ? 21.969 15.062 6.926 1 56.19 103 GLY B O 1
ATOM 2248 N N . LYS B 1 104 ? 21.375 12.875 6.867 1 60.44 104 LYS B N 1
ATOM 2249 C CA . LYS B 1 104 ? 22.453 12.523 7.789 1 60.44 104 LYS B CA 1
ATOM 2250 C C . LYS B 1 104 ? 23.75 12.266 7.039 1 60.44 104 LYS B C 1
ATOM 2252 O O . LYS B 1 104 ? 24.578 11.477 7.488 1 60.44 104 LYS B O 1
ATOM 2257 N N . GLY B 1 105 ? 23.859 13.055 6.031 1 64 105 GLY B N 1
ATOM 2258 C CA . GLY B 1 105 ? 25.094 12.945 5.289 1 64 105 GLY B CA 1
ATOM 2259 C C . GLY B 1 105 ? 24.906 12.922 3.787 1 64 105 GLY B C 1
ATOM 2260 O O . GLY B 1 105 ? 25.875 12.867 3.027 1 64 105 GLY B O 1
ATOM 2261 N N . THR B 1 106 ? 23.781 12.898 3.434 1 64.56 106 THR B N 1
ATOM 2262 C CA . THR B 1 106 ? 23.484 12.859 2.006 1 64.56 106 THR B CA 1
ATOM 2263 C C . THR B 1 106 ? 23.641 14.242 1.381 1 64.56 106 THR B C 1
ATOM 2265 O O . THR B 1 106 ? 23.281 15.25 2 1 64.56 106 THR B O 1
ATOM 2268 N N . PRO B 1 107 ? 24.234 14.227 0.2 1 73.31 107 PRO B N 1
ATOM 2269 C CA . PRO B 1 107 ? 24.375 15.508 -0.506 1 73.31 107 PRO B CA 1
ATOM 2270 C C . PRO B 1 107 ? 23.062 16.281 -0.587 1 73.31 107 PRO B C 1
ATOM 2272 O O . PRO B 1 107 ? 22 15.688 -0.752 1 73.31 107 PRO B O 1
ATOM 2275 N N . LYS B 1 108 ? 23.219 17.578 -0.317 1 77 108 LYS B N 1
ATOM 2276 C CA . LYS B 1 108 ? 22.094 18.5 -0.316 1 77 108 LYS B CA 1
ATOM 2277 C C . LYS B 1 108 ? 21.281 18.375 -1.605 1 77 108 LYS B C 1
ATOM 2279 O O . LYS B 1 108 ? 20.062 18.5 -1.591 1 77 108 LYS B O 1
ATOM 2284 N N . GLU B 1 109 ? 21.969 18.094 -2.656 1 82.06 109 GLU B N 1
ATOM 2285 C CA . GLU B 1 109 ? 21.312 17.984 -3.955 1 82.06 109 GLU B CA 1
ATOM 2286 C C . GLU B 1 109 ? 20.344 16.797 -3.98 1 82.06 109 GLU B C 1
ATOM 2288 O O . GLU B 1 109 ? 19.266 16.891 -4.566 1 82.06 109 GLU B O 1
ATOM 2293 N N . LYS B 1 110 ? 20.703 15.789 -3.334 1 81.5 110 LYS B N 1
ATOM 2294 C CA . LYS B 1 110 ? 19.844 14.609 -3.285 1 81.5 110 LYS B CA 1
ATOM 2295 C C . LYS B 1 110 ? 18.609 14.875 -2.434 1 81.5 110 LYS B C 1
ATOM 2297 O O . LYS B 1 110 ? 17.516 14.43 -2.775 1 81.5 110 LYS B O 1
ATOM 2302 N N . VAL B 1 111 ? 18.844 15.711 -1.48 1 81.81 111 VAL B N 1
ATOM 2303 C CA . VAL B 1 111 ? 17.719 16.062 -0.614 1 81.81 111 VAL B CA 1
ATOM 2304 C C . VAL B 1 111 ? 16.734 16.953 -1.376 1 81.81 111 VAL B C 1
ATOM 2306 O O . VAL B 1 111 ? 15.523 16.766 -1.299 1 81.81 111 VAL B O 1
ATOM 2309 N N . ALA B 1 112 ? 17.297 17.875 -2.105 1 86 112 ALA B N 1
ATOM 2310 C CA . ALA B 1 112 ? 16.469 18.781 -2.891 1 86 112 ALA B CA 1
ATOM 2311 C C . ALA B 1 112 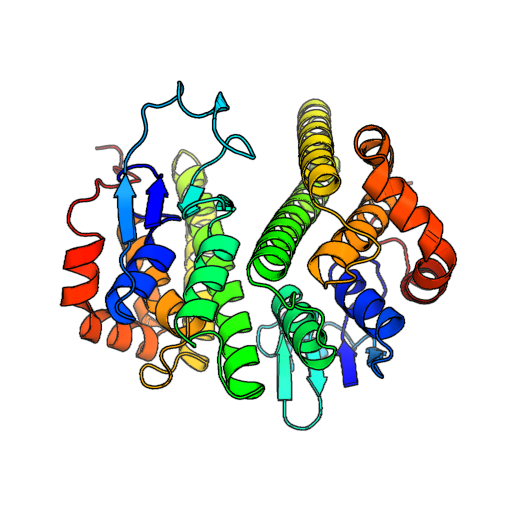? 15.641 18.016 -3.924 1 86 112 ALA B C 1
ATOM 2313 O O . ALA B 1 112 ? 14.477 18.328 -4.164 1 86 112 ALA B O 1
ATOM 2314 N N . ASP B 1 113 ? 16.203 17 -4.504 1 89.31 113 ASP B N 1
ATOM 2315 C CA . ASP B 1 113 ? 15.5 16.156 -5.48 1 89.31 113 ASP B CA 1
ATOM 2316 C C . ASP B 1 113 ? 14.344 15.414 -4.832 1 89.31 113 ASP B C 1
ATOM 2318 O O . ASP B 1 113 ? 13.258 15.312 -5.414 1 89.31 113 ASP B O 1
ATOM 2322 N N . VAL B 1 114 ? 14.633 14.945 -3.682 1 88.88 114 VAL B N 1
ATOM 2323 C CA . VAL B 1 114 ? 13.609 14.195 -2.963 1 88.88 114 VAL B CA 1
ATOM 2324 C C . VAL B 1 114 ? 12.453 15.125 -2.588 1 88.88 114 VAL B C 1
ATOM 2326 O O . VAL B 1 114 ? 11.281 14.773 -2.77 1 88.88 114 VAL B O 1
ATOM 2329 N N . VAL B 1 115 ? 12.789 16.281 -2.162 1 89 115 VAL B N 1
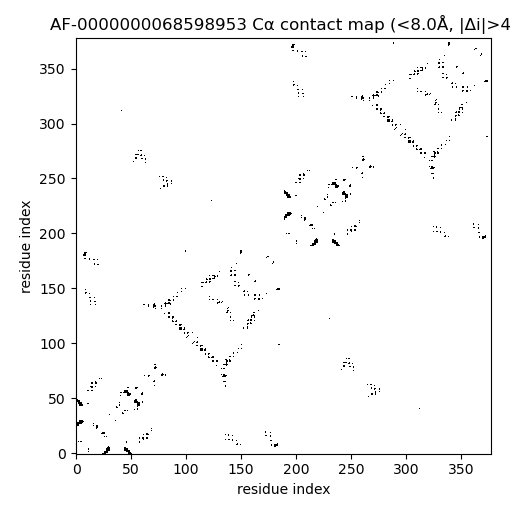ATOM 2330 C CA . VAL B 1 115 ? 11.773 17.25 -1.752 1 89 115 VAL B CA 1
ATOM 2331 C C . VAL B 1 115 ? 10.938 17.656 -2.961 1 89 115 VAL B C 1
ATOM 2333 O O . VAL B 1 115 ? 9.719 17.797 -2.865 1 89 115 VAL B O 1
ATOM 2336 N N . ALA B 1 116 ? 11.57 17.844 -4.059 1 92.62 116 ALA B N 1
ATOM 2337 C CA . ALA B 1 116 ? 10.859 18.188 -5.289 1 92.62 116 ALA B CA 1
ATOM 2338 C C . ALA B 1 116 ? 9.906 17.062 -5.699 1 92.62 116 ALA B C 1
ATOM 2340 O O . ALA B 1 116 ? 8.781 17.328 -6.133 1 92.62 116 ALA B O 1
ATOM 2341 N N . ALA B 1 117 ? 10.344 15.875 -5.562 1 93.5 117 ALA B N 1
ATOM 2342 C CA . ALA B 1 117 ? 9.492 14.727 -5.867 1 93.5 117 ALA B CA 1
ATOM 2343 C C . ALA B 1 117 ? 8.297 14.664 -4.926 1 93.5 117 ALA B C 1
ATOM 2345 O O . ALA B 1 117 ? 7.184 14.344 -5.348 1 93.5 117 ALA B O 1
ATOM 2346 N N . LEU B 1 118 ? 8.578 14.992 -3.723 1 94.19 118 LEU B N 1
ATOM 2347 C CA . LEU B 1 118 ? 7.512 15 -2.723 1 94.19 118 LEU B CA 1
ATOM 2348 C C . LEU B 1 118 ? 6.445 16.031 -3.076 1 94.19 118 LEU B C 1
ATOM 2350 O O . LEU B 1 118 ? 5.25 15.766 -2.943 1 94.19 118 LEU B O 1
ATOM 2354 N N . ALA B 1 119 ? 6.898 17.172 -3.527 1 95.56 119 ALA B N 1
ATOM 2355 C CA . ALA B 1 119 ? 5.965 18.219 -3.947 1 95.56 119 ALA B CA 1
ATOM 2356 C C . ALA B 1 119 ? 5.094 17.75 -5.102 1 95.56 119 ALA B C 1
ATOM 2358 O O . ALA B 1 119 ? 3.893 18.031 -5.141 1 95.56 119 ALA B O 1
ATOM 2359 N N . THR B 1 120 ? 5.676 17.016 -5.977 1 96.69 120 THR B N 1
ATOM 2360 C CA . THR B 1 120 ? 4.941 16.469 -7.109 1 96.69 120 THR B CA 1
ATOM 2361 C C . THR B 1 120 ? 3.9 15.461 -6.637 1 96.69 120 THR B C 1
ATOM 2363 O O . THR B 1 120 ? 2.764 15.453 -7.117 1 96.69 120 THR B O 1
ATOM 2366 N N . HIS B 1 121 ? 4.266 14.578 -5.73 1 97.06 121 HIS B N 1
ATOM 2367 C CA . HIS B 1 121 ? 3.324 13.602 -5.195 1 97.06 121 HIS B CA 1
ATOM 2368 C C . HIS B 1 121 ? 2.143 14.289 -4.52 1 97.06 121 HIS B C 1
ATOM 2370 O O . HIS B 1 121 ? 0.993 13.883 -4.703 1 97.06 121 HIS B O 1
ATOM 2376 N N . LEU B 1 122 ? 2.428 15.32 -3.773 1 97.81 122 LEU B N 1
ATOM 2377 C CA . LEU B 1 122 ? 1.36 16.031 -3.072 1 97.81 122 LEU B CA 1
ATOM 2378 C C . LEU B 1 122 ? 0.451 16.75 -4.059 1 97.81 122 LEU B C 1
ATOM 2380 O O . LEU B 1 122 ? -0.755 16.875 -3.826 1 97.81 122 LEU B O 1
ATOM 2384 N N . GLU B 1 123 ? 1.052 17.297 -5.098 1 97.94 123 GLU B N 1
ATOM 2385 C CA . GLU B 1 123 ? 0.264 17.922 -6.156 1 97.94 123 GLU B CA 1
ATOM 2386 C C . GLU B 1 123 ? -0.685 16.906 -6.805 1 97.94 123 GLU B C 1
ATOM 2388 O O . GLU B 1 123 ? -1.831 17.25 -7.113 1 97.94 123 GLU B O 1
ATOM 2393 N N . GLN B 1 124 ? -0.226 15.75 -7.039 1 97.88 124 GLN B N 1
ATOM 2394 C CA . GLN B 1 124 ? -1.06 14.688 -7.594 1 97.88 124 GLN B CA 1
ATOM 2395 C C . GLN B 1 124 ? -2.193 14.328 -6.641 1 97.88 124 GLN B C 1
ATOM 2397 O O . GLN B 1 124 ? -3.324 14.094 -7.074 1 97.88 124 GLN B O 1
ATOM 2402 N N . MET B 1 125 ? -1.928 14.289 -5.34 1 98.5 125 MET B N 1
ATOM 2403 C CA . MET B 1 125 ? -2.982 14.078 -4.352 1 98.5 125 MET B CA 1
ATOM 2404 C C . MET B 1 125 ? -4.012 15.203 -4.41 1 98.5 125 MET B C 1
ATOM 2406 O O . MET B 1 125 ? -5.215 14.953 -4.293 1 98.5 125 MET B O 1
ATOM 2410 N N . ASP B 1 126 ? -3.512 16.391 -4.602 1 98.69 126 ASP B N 1
ATOM 2411 C CA . ASP B 1 126 ? -4.355 17.578 -4.656 1 98.69 126 ASP B CA 1
ATOM 2412 C C . ASP B 1 126 ? -5.387 17.469 -5.781 1 98.69 126 ASP B C 1
ATOM 2414 O O . ASP B 1 126 ? -6.504 17.969 -5.656 1 98.69 126 ASP B O 1
ATOM 2418 N N . GLY B 1 127 ? -5.012 16.812 -6.824 1 97.94 127 GLY B N 1
ATOM 2419 C CA . GLY B 1 127 ? -5.902 16.641 -7.961 1 97.94 127 GLY B CA 1
ATOM 2420 C C . GLY B 1 127 ? -7.031 15.664 -7.695 1 97.94 127 GLY B C 1
ATOM 2421 O O . GLY B 1 127 ? -8.023 15.633 -8.43 1 97.94 127 GLY B O 1
ATOM 2422 N N . MET B 1 128 ? -6.953 14.875 -6.602 1 98.06 128 MET B N 1
ATOM 2423 C CA . MET B 1 128 ? -7.922 13.805 -6.375 1 98.06 128 MET B CA 1
ATOM 2424 C C . MET B 1 128 ? -8.672 14.016 -5.066 1 98.06 128 MET B C 1
ATOM 2426 O O . MET B 1 128 ? -9.789 13.523 -4.898 1 98.06 128 MET B O 1
ATOM 2430 N N . VAL B 1 129 ? -8.086 14.727 -4.109 1 98.56 129 VAL B N 1
ATOM 2431 C CA . VAL B 1 129 ? -8.602 14.812 -2.748 1 98.56 129 VAL B CA 1
ATOM 2432 C C . VAL B 1 129 ? -9.969 15.492 -2.76 1 98.56 129 VAL B C 1
ATOM 2434 O O . VAL B 1 129 ? -10.211 16.406 -3.549 1 98.56 129 VAL B O 1
ATOM 2437 N N . ASN B 1 130 ? -10.852 15 -2.008 1 97.94 130 ASN B N 1
ATOM 2438 C CA . ASN B 1 130 ? -12.195 15.539 -1.801 1 97.94 130 ASN B CA 1
ATOM 2439 C C . ASN B 1 130 ? -12.578 15.531 -0.324 1 97.94 130 ASN B C 1
ATOM 2441 O O . ASN B 1 130 ? -12.93 14.484 0.226 1 97.94 130 ASN B O 1
ATOM 2445 N N . ALA B 1 131 ? -12.617 16.688 0.266 1 95.56 131 ALA B N 1
ATOM 2446 C CA . ALA B 1 131 ? -12.844 16.844 1.701 1 95.56 131 ALA B CA 1
ATOM 2447 C C . ALA B 1 131 ? -14.25 16.406 2.084 1 95.56 131 ALA B C 1
ATOM 2449 O O . ALA B 1 131 ? -14.508 16.031 3.232 1 95.56 131 ALA B O 1
ATOM 2450 N N . GLU B 1 132 ? -15.141 16.391 1.155 1 96.25 132 GLU B N 1
ATOM 2451 C CA . GLU B 1 132 ? -16.531 16.047 1.433 1 96.25 132 GLU B CA 1
ATOM 2452 C C . GLU B 1 132 ? -16.75 14.547 1.339 1 96.25 132 GLU B C 1
ATOM 2454 O O . GLU B 1 132 ? -17.703 14.016 1.917 1 96.25 132 GLU B O 1
ATOM 2459 N N . ARG B 1 133 ? -15.898 13.867 0.612 1 97.06 133 ARG B N 1
ATOM 2460 C CA . ARG B 1 133 ? -16 12.422 0.419 1 97.06 133 ARG B CA 1
ATOM 2461 C C . ARG B 1 133 ? -15.57 11.672 1.669 1 97.06 133 ARG B C 1
ATOM 2463 O O . ARG B 1 133 ? -16.219 10.711 2.088 1 97.06 133 ARG B O 1
ATOM 2470 N N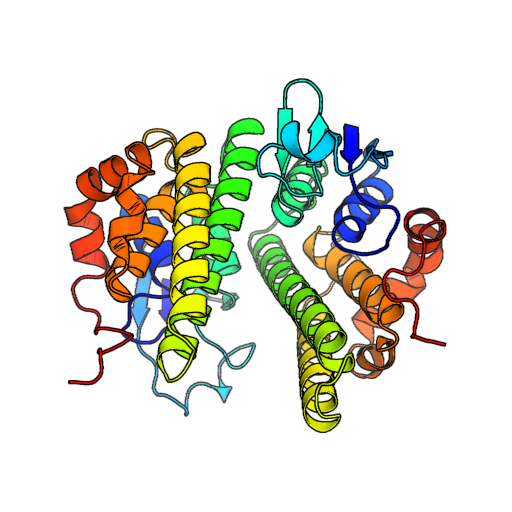 . GLY B 1 134 ? -14.477 12.055 2.287 1 96.56 134 GLY B N 1
ATOM 2471 C CA . GLY B 1 134 ? -14.07 11.586 3.602 1 96.56 134 GLY B CA 1
ATOM 2472 C C . GLY B 1 134 ? -13.578 10.156 3.602 1 96.56 134 GLY B C 1
ATOM 2473 O O . GLY B 1 134 ? -13.672 9.461 4.613 1 96.56 134 GLY B O 1
ATOM 2474 N N . THR B 1 135 ? -13.117 9.641 2.465 1 98.88 135 THR B N 1
ATOM 2475 C CA . THR B 1 135 ? -12.531 8.305 2.428 1 98.88 135 THR B CA 1
ATOM 2476 C C . THR B 1 135 ? -11.188 8.281 3.148 1 98.88 135 THR B C 1
ATOM 2478 O O . THR B 1 135 ? -10.625 9.328 3.453 1 98.88 135 THR B O 1
ATOM 2481 N N . VAL B 1 136 ? -10.719 7.066 3.455 1 98.94 136 VAL B N 1
ATOM 2482 C CA . VAL B 1 136 ? -9.391 6.914 4.039 1 98.94 136 VAL B CA 1
ATOM 2483 C C . VAL B 1 136 ? -8.344 7.531 3.113 1 98.94 136 VAL B C 1
ATOM 2485 O O . VAL B 1 136 ? -7.344 8.086 3.574 1 98.94 136 VAL B O 1
ATOM 2488 N N . GLY B 1 137 ? -8.523 7.445 1.807 1 98.94 137 GLY B N 1
ATOM 2489 C CA . GLY B 1 137 ? -7.648 8.117 0.861 1 98.94 137 GLY B CA 1
ATOM 2490 C C . GLY B 1 137 ? -7.656 9.625 1.011 1 98.94 137 GLY B C 1
ATOM 2491 O O . GLY B 1 137 ? -6.602 10.266 0.985 1 98.94 137 GLY B O 1
ATOM 2492 N N . ASP B 1 138 ? -8.82 10.195 1.203 1 98.94 138 ASP B N 1
ATOM 2493 C CA . ASP B 1 138 ? -8.906 11.641 1.421 1 98.94 138 ASP B CA 1
ATOM 2494 C C . ASP B 1 138 ? -8.195 12.039 2.711 1 98.94 138 ASP B C 1
ATOM 2496 O O . ASP B 1 138 ? -7.422 13 2.727 1 98.94 138 ASP B O 1
ATOM 2500 N N . ILE B 1 139 ? -8.414 11.328 3.711 1 98.81 139 ILE B N 1
ATOM 2501 C CA . ILE B 1 139 ? -7.852 11.617 5.023 1 98.81 139 ILE B CA 1
ATOM 2502 C C . ILE B 1 139 ? -6.336 11.453 4.984 1 98.81 139 ILE B C 1
ATOM 2504 O O . ILE B 1 139 ? -5.609 12.141 5.703 1 98.81 139 ILE B O 1
ATOM 2508 N N . SER B 1 140 ? -5.836 10.609 4.086 1 98.88 140 SER B N 1
ATOM 2509 C CA . SER B 1 140 ? -4.398 10.414 3.947 1 98.88 140 SER B CA 1
ATOM 2510 C C . SER B 1 140 ? -3.707 11.695 3.482 1 98.88 140 SER B C 1
ATOM 2512 O O . SER B 1 140 ? -2.514 11.883 3.725 1 98.88 140 SER B O 1
ATOM 2514 N N . ALA B 1 141 ? -4.461 12.578 2.822 1 98.56 141 ALA B N 1
ATOM 2515 C CA . ALA B 1 141 ? -3.898 13.867 2.424 1 98.56 141 ALA B CA 1
ATOM 2516 C C . ALA B 1 141 ? -3.543 14.711 3.645 1 98.56 141 ALA B C 1
ATOM 2518 O O . ALA B 1 141 ? -2.506 15.375 3.666 1 98.56 141 ALA B O 1
ATOM 2519 N N . ILE B 1 142 ? -4.371 14.641 4.656 1 98.31 142 ILE B N 1
ATOM 2520 C CA . ILE B 1 142 ? -4.09 15.336 5.91 1 98.31 142 ILE B CA 1
ATOM 2521 C C . ILE B 1 142 ? -2.869 14.719 6.582 1 98.31 142 ILE B C 1
ATOM 2523 O O . ILE B 1 142 ? -1.969 15.43 7.027 1 98.31 142 ILE B O 1
ATOM 2527 N N . ALA B 1 143 ? -2.854 13.422 6.609 1 98.06 143 ALA B N 1
ATOM 2528 C CA . ALA B 1 143 ? -1.742 12.711 7.234 1 98.06 143 ALA B CA 1
ATOM 2529 C C . ALA B 1 143 ? -0.418 13.055 6.559 1 98.06 143 ALA B C 1
ATOM 2531 O O . ALA B 1 143 ? 0.61 13.188 7.227 1 98.06 143 ALA B O 1
ATOM 2532 N N . ALA B 1 144 ? -0.456 13.188 5.227 1 97.75 144 ALA B N 1
ATOM 2533 C CA . ALA B 1 144 ? 0.747 13.539 4.473 1 97.75 144 ALA B CA 1
ATOM 2534 C C . ALA B 1 144 ? 1.309 14.875 4.93 1 97.75 144 ALA B C 1
ATOM 2536 O O . ALA B 1 144 ? 2.523 15.031 5.078 1 97.75 144 ALA B O 1
ATOM 2537 N N . VAL B 1 145 ? 0.449 15.812 5.18 1 96.88 145 VAL B N 1
ATOM 2538 C CA . VAL B 1 145 ? 0.876 17.141 5.613 1 96.88 145 VAL B CA 1
ATOM 2539 C C . VAL B 1 145 ? 1.445 17.062 7.031 1 96.88 145 VAL B C 1
ATOM 2541 O O . VAL B 1 145 ? 2.473 17.672 7.328 1 96.88 145 VAL B O 1
ATOM 2544 N N . VAL B 1 146 ? 0.808 16.312 7.895 1 96 146 VAL B N 1
ATOM 2545 C CA . VAL B 1 146 ? 1.277 16.141 9.266 1 96 146 VAL B CA 1
ATOM 2546 C C . VAL B 1 146 ? 2.709 15.609 9.266 1 96 146 VAL B C 1
ATOM 2548 O O . VAL B 1 146 ? 3.58 16.141 9.953 1 96 146 VAL B O 1
ATOM 2551 N N . ILE B 1 147 ? 2.932 14.617 8.461 1 93.75 147 ILE B N 1
ATOM 2552 C CA . ILE B 1 147 ? 4.238 13.969 8.438 1 93.75 147 ILE B CA 1
ATOM 2553 C C . ILE B 1 147 ? 5.258 14.891 7.773 1 93.75 147 ILE B C 1
ATOM 2555 O O . ILE B 1 147 ? 6.41 14.969 8.211 1 93.75 147 ILE B O 1
ATOM 2559 N N . ALA B 1 148 ? 4.852 15.57 6.695 1 92.5 148 ALA B N 1
ATOM 2560 C CA . ALA B 1 148 ? 5.742 16.531 6.047 1 92.5 148 ALA B CA 1
ATOM 2561 C C . ALA B 1 148 ? 6.215 17.594 7.035 1 92.5 148 ALA B C 1
ATOM 2563 O O . ALA B 1 148 ? 7.371 18.016 7 1 92.5 148 ALA B O 1
ATOM 2564 N N . LYS B 1 149 ? 5.348 18.016 7.895 1 91.19 149 LYS B N 1
ATOM 2565 C CA . LYS B 1 149 ? 5.691 19 8.914 1 91.19 149 LYS B CA 1
ATOM 2566 C C . LYS B 1 149 ? 6.695 18.438 9.914 1 91.19 149 LYS B C 1
ATOM 2568 O O . LYS B 1 149 ? 7.598 19.156 10.359 1 91.19 149 LYS B O 1
ATOM 2573 N N . GLU B 1 150 ? 6.5 17.188 10.25 1 86.75 150 GLU B N 1
ATOM 2574 C CA . GLU B 1 150 ? 7.434 16.531 11.164 1 86.75 150 GLU B CA 1
ATOM 2575 C C . GLU B 1 150 ? 8.852 16.531 10.602 1 86.75 150 GLU B C 1
ATOM 2577 O O . GLU B 1 150 ? 9.82 16.562 11.352 1 86.75 150 GLU B O 1
ATOM 2582 N N . PHE B 1 151 ? 8.914 16.562 9.273 1 84.12 151 PHE B N 1
ATOM 2583 C CA . PHE B 1 151 ? 10.219 16.5 8.625 1 84.12 151 PHE B CA 1
ATOM 2584 C C . PHE B 1 151 ? 10.695 17.875 8.211 1 84.12 151 PHE B C 1
ATOM 2586 O O . PHE B 1 151 ? 11.766 18.031 7.621 1 84.12 151 PHE B O 1
ATOM 2593 N N . GLY B 1 152 ? 9.883 18.906 8.5 1 85.81 152 GLY B N 1
ATOM 2594 C CA . GLY B 1 152 ? 10.25 20.297 8.227 1 85.81 152 GLY B CA 1
ATOM 2595 C C . GLY B 1 152 ? 10.164 20.641 6.75 1 85.81 152 GLY B C 1
ATOM 2596 O O . GLY B 1 152 ? 10.875 21.531 6.277 1 85.81 152 GLY B O 1
ATOM 2597 N N . VAL B 1 153 ? 9.398 19.906 5.969 1 88.69 153 VAL B N 1
ATOM 2598 C CA . VAL B 1 153 ? 9.328 20.156 4.531 1 88.69 153 VAL B CA 1
ATOM 2599 C C . VAL B 1 153 ? 7.891 20.469 4.133 1 88.69 153 VAL B C 1
ATOM 2601 O O . VAL B 1 153 ? 7.441 20.078 3.051 1 88.69 153 VAL B O 1
ATOM 2604 N N . ASP B 1 154 ? 7.098 21.047 5.043 1 88.12 154 ASP B N 1
ATOM 2605 C CA . ASP B 1 154 ? 5.684 21.312 4.789 1 88.12 154 ASP B CA 1
ATOM 2606 C C . ASP B 1 154 ? 5.512 22.391 3.73 1 88.12 154 ASP B C 1
ATOM 2608 O O . ASP B 1 154 ? 4.418 22.578 3.191 1 88.12 154 ASP B O 1
ATOM 2612 N N . ALA B 1 155 ? 6.656 23 3.271 1 91.31 155 ALA B N 1
ATOM 2613 C CA . ALA B 1 155 ? 6.598 23.953 2.172 1 91.31 155 ALA B CA 1
ATOM 2614 C C . ALA B 1 155 ? 6.109 23.281 0.889 1 91.31 155 ALA B C 1
ATOM 2616 O O . ALA B 1 155 ? 5.613 23.953 -0.018 1 91.31 155 ALA B O 1
ATOM 2617 N N . ILE B 1 156 ? 6.168 21.953 0.866 1 91.62 156 ILE B N 1
ATOM 2618 C CA . ILE B 1 156 ? 5.762 21.203 -0.314 1 91.62 156 ILE B CA 1
ATOM 2619 C C . ILE B 1 156 ? 4.258 21.359 -0.53 1 91.62 156 ILE B C 1
ATOM 2621 O O . ILE B 1 156 ? 3.738 21.016 -1.596 1 91.62 156 ILE B O 1
ATOM 2625 N N . THR B 1 157 ? 3.512 21.875 0.463 1 95.75 157 THR B N 1
ATOM 2626 C CA . THR B 1 157 ? 2.066 22.031 0.361 1 95.75 157 THR B CA 1
ATOM 2627 C C . THR B 1 157 ? 1.722 23.219 -0.539 1 95.75 157 THR B C 1
ATOM 2629 O O . THR B 1 157 ? 0.571 23.375 -0.954 1 95.75 157 THR B O 1
ATOM 2632 N N . ALA B 1 158 ? 2.684 24.031 -0.879 1 95.25 158 ALA B N 1
ATOM 2633 C CA . ALA B 1 158 ? 2.451 25.203 -1.705 1 95.25 158 ALA B CA 1
ATOM 2634 C C . ALA B 1 158 ? 1.853 24.828 -3.055 1 95.25 158 ALA B C 1
ATOM 2636 O O . ALA B 1 158 ? 1.051 25.578 -3.619 1 95.25 158 ALA B O 1
ATOM 2637 N N . LYS B 1 159 ? 2.133 23.641 -3.598 1 95.38 159 LYS B N 1
ATOM 2638 C CA . LYS B 1 159 ? 1.645 23.188 -4.898 1 95.38 159 LYS B CA 1
ATOM 2639 C C . LYS B 1 159 ? 0.371 22.375 -4.746 1 95.38 159 LYS B C 1
ATOM 2641 O O . LYS B 1 159 ? -0.136 21.812 -5.723 1 95.38 159 LYS B O 1
ATOM 2646 N N . ALA B 1 160 ? -0.102 22.297 -3.545 1 98.31 160 ALA B N 1
ATOM 2647 C CA . ALA B 1 160 ? -1.268 21.453 -3.258 1 98.31 160 ALA B CA 1
ATOM 2648 C C . ALA B 1 160 ? -2.277 22.203 -2.395 1 98.31 160 ALA B C 1
ATOM 2650 O O . ALA B 1 160 ? -2.535 21.828 -1.253 1 98.31 160 ALA B O 1
ATOM 2651 N N . PRO B 1 161 ? -2.922 23.188 -3.004 1 98.12 161 PRO B N 1
ATOM 2652 C CA . PRO B 1 161 ? -3.779 24.078 -2.219 1 98.12 161 PRO B CA 1
ATOM 2653 C C . PRO B 1 161 ? -4.996 23.359 -1.637 1 98.12 161 PRO B C 1
ATOM 2655 O O . PRO B 1 161 ? -5.469 23.734 -0.557 1 98.12 161 PRO B O 1
ATOM 2658 N N . LYS B 1 162 ? -5.617 22.406 -2.346 1 98.5 162 LYS B N 1
ATOM 2659 C CA . LYS B 1 162 ? -6.766 21.688 -1.799 1 98.5 162 LYS B CA 1
ATOM 2660 C C . LYS B 1 162 ? -6.363 20.828 -0.601 1 98.5 162 LYS B C 1
ATOM 2662 O O . LYS B 1 162 ? -7.102 20.75 0.383 1 98.5 162 LYS B O 1
ATOM 2667 N N . VAL B 1 163 ? -5.195 20.234 -0.716 1 98.56 163 VAL B N 1
ATOM 2668 C CA . VAL B 1 163 ? -4.68 19.438 0.392 1 98.56 163 VAL B CA 1
ATOM 2669 C C . VAL B 1 163 ? -4.426 20.344 1.6 1 98.56 163 VAL B C 1
ATOM 2671 O O . VAL B 1 163 ? -4.801 20 2.723 1 98.56 163 VAL B O 1
ATOM 2674 N N . LYS B 1 164 ? -3.746 21.438 1.343 1 98.06 164 LYS B N 1
ATOM 2675 C CA . LYS B 1 164 ? -3.447 22.391 2.416 1 98.06 164 LYS B CA 1
ATOM 2676 C C . LYS B 1 164 ? -4.727 22.891 3.08 1 98.06 164 LYS B C 1
ATOM 2678 O O . LYS B 1 164 ? -4.812 22.953 4.309 1 98.06 164 LYS B O 1
ATOM 2683 N N . ALA B 1 165 ? -5.672 23.203 2.303 1 98.19 165 ALA B N 1
ATOM 2684 C CA . ALA B 1 165 ? -6.945 23.688 2.83 1 98.19 165 ALA B CA 1
ATOM 2685 C C . ALA B 1 165 ? -7.633 22.625 3.678 1 98.19 165 ALA B C 1
ATOM 2687 O O . ALA B 1 165 ? -8.227 22.938 4.711 1 98.19 165 ALA B O 1
ATOM 2688 N N . TYR B 1 166 ? -7.648 21.406 3.174 1 98.5 166 TYR B N 1
ATOM 2689 C CA . TYR B 1 166 ? -8.234 20.297 3.918 1 98.5 166 TYR B CA 1
ATOM 2690 C C . TYR B 1 166 ? -7.555 20.109 5.266 1 98.5 166 TYR B C 1
ATOM 2692 O O . TYR B 1 166 ? -8.219 19.984 6.297 1 98.5 166 TYR B O 1
ATOM 2700 N N . TYR B 1 167 ? -6.238 20.172 5.285 1 98.12 167 TYR B N 1
ATOM 2701 C CA . TYR B 1 167 ? -5.473 20.094 6.523 1 98.12 167 TYR B CA 1
ATOM 2702 C C . TYR B 1 167 ? -5.848 21.234 7.473 1 98.12 167 TYR B C 1
ATOM 2704 O O . TYR B 1 167 ? -6.082 21 8.656 1 98.12 167 TYR B O 1
ATOM 2712 N N . ASP B 1 168 ? -5.891 22.422 6.957 1 97.81 168 ASP B N 1
ATOM 2713 C CA . ASP B 1 168 ? -6.203 23.594 7.777 1 97.81 168 ASP B CA 1
ATOM 2714 C C . ASP B 1 168 ? -7.598 23.469 8.391 1 97.81 168 ASP B C 1
ATOM 2716 O O . ASP B 1 168 ? -7.809 23.859 9.539 1 97.81 168 ASP B O 1
ATOM 2720 N N . ALA B 1 169 ? -8.484 22.969 7.648 1 98 169 ALA B N 1
ATOM 2721 C CA . ALA B 1 169 ? -9.859 22.812 8.117 1 98 169 ALA B CA 1
ATOM 2722 C C . ALA B 1 169 ? -9.938 21.75 9.227 1 98 169 ALA B C 1
ATOM 2724 O O . ALA B 1 169 ? -10.883 21.75 10.016 1 98 169 ALA B O 1
ATOM 2725 N N . LYS B 1 170 ? -8.969 20.859 9.242 1 97.62 170 LYS B N 1
ATOM 2726 C CA . LYS B 1 170 ? -9 19.75 10.195 1 97.62 170 LYS B CA 1
ATOM 2727 C C . LYS B 1 170 ? -7.934 19.938 11.273 1 97.62 170 LYS B C 1
ATOM 2729 O O . LYS B 1 170 ? -7.559 18.969 11.953 1 97.62 170 LYS B O 1
ATOM 2734 N N . LYS B 1 171 ? -7.426 21.109 11.461 1 96.12 171 LYS B N 1
ATOM 2735 C CA . LYS B 1 171 ? -6.316 21.391 12.367 1 96.12 171 LYS B CA 1
ATOM 2736 C C . LYS B 1 171 ? -6.652 20.969 13.797 1 96.12 171 LYS B C 1
ATOM 2738 O O . LYS B 1 171 ? -5.793 20.453 14.516 1 96.12 171 LYS B O 1
ATOM 2743 N N . SER B 1 172 ? -7.852 21.172 14.211 1 95.75 172 SER B N 1
ATOM 2744 C CA . SER B 1 172 ? -8.25 20.797 15.562 1 95.75 172 SER B CA 1
ATOM 2745 C C . SER B 1 172 ? -8.172 19.297 15.773 1 95.75 172 SER B C 1
ATOM 2747 O O . SER B 1 172 ? -7.738 18.828 16.828 1 95.75 172 SER B O 1
ATOM 2749 N N . VAL B 1 173 ? -8.609 18.578 14.789 1 96.06 173 VAL B N 1
ATOM 2750 C CA . VAL B 1 173 ? -8.547 17.125 14.844 1 96.06 173 VAL B CA 1
ATOM 2751 C C . VAL B 1 173 ? -7.09 16.672 14.859 1 96.06 173 VAL B C 1
ATOM 2753 O O . VAL B 1 173 ? -6.715 15.789 15.641 1 96.06 173 VAL B O 1
ATOM 2756 N N . VAL B 1 174 ? -6.281 17.266 14 1 96.81 174 VAL B N 1
ATOM 2757 C CA . VAL B 1 174 ? -4.863 16.938 13.906 1 96.81 174 VAL B CA 1
ATOM 2758 C C . VAL B 1 174 ? -4.176 17.203 15.242 1 96.81 174 VAL B C 1
ATOM 2760 O O . VAL B 1 174 ? -3.408 16.359 15.727 1 96.81 174 VAL B O 1
ATOM 2763 N N . ASP B 1 175 ? -4.48 18.297 15.844 1 95.06 175 ASP B N 1
ATOM 2764 C CA . ASP B 1 175 ? -3.883 18.656 17.125 1 95.06 175 ASP B CA 1
ATOM 2765 C C . ASP B 1 175 ? -4.297 17.672 18.219 1 95.06 175 ASP B C 1
ATOM 2767 O O . ASP B 1 175 ? -3.482 17.281 19.062 1 95.06 175 ASP B O 1
ATOM 2771 N N . ALA B 1 176 ? -5.527 17.312 18.188 1 93.56 176 ALA B N 1
ATOM 2772 C CA . ALA B 1 176 ? -6.043 16.375 19.172 1 93.56 176 ALA B CA 1
ATOM 2773 C C . ALA B 1 176 ? -5.371 15.016 19.047 1 93.56 176 ALA B C 1
ATOM 2775 O O . ALA B 1 176 ? -5.145 14.328 20.031 1 93.56 176 ALA B O 1
ATOM 2776 N N . VAL B 1 177 ? -5.008 14.602 17.844 1 93.25 177 VAL B N 1
ATOM 2777 C CA . VAL B 1 177 ? -4.484 13.273 17.547 1 93.25 177 VAL B CA 1
ATOM 2778 C C . VAL B 1 177 ? -2.961 13.281 17.672 1 93.25 177 VAL B C 1
ATOM 2780 O O . VAL B 1 177 ? -2.377 12.367 18.25 1 93.25 177 VAL B O 1
ATOM 2783 N N . CYS B 1 178 ? -2.332 14.289 17.188 1 89.25 178 CYS B N 1
ATOM 2784 C CA . CYS B 1 178 ? -0.892 14.273 16.953 1 89.25 178 CYS B CA 1
ATOM 2785 C C . CYS B 1 178 ? -0.17 15.219 17.906 1 89.25 178 CYS B C 1
ATOM 2787 O O . CYS B 1 178 ? 1.059 15.195 17.984 1 89.25 178 CYS B O 1
ATOM 2789 N N . GLY B 1 179 ? -0.845 16.047 18.609 1 84.81 179 GLY B N 1
ATOM 2790 C CA . GLY B 1 179 ? -0.252 17.172 19.312 1 84.81 179 GLY B CA 1
ATOM 2791 C C . GLY B 1 179 ? 0.635 16.75 20.469 1 84.81 179 GLY B C 1
ATOM 2792 O O . GLY B 1 179 ? 1.504 17.516 20.906 1 84.81 179 GLY B O 1
ATOM 2793 N N . SER B 1 180 ? 0.438 15.586 20.984 1 80.25 180 SER B N 1
ATOM 2794 C CA . SER B 1 180 ? 1.184 15.172 22.172 1 80.25 180 SER B CA 1
ATOM 2795 C C . SER B 1 180 ? 2.404 14.336 21.797 1 80.25 180 SER B C 1
ATOM 2797 O O . SER B 1 180 ? 3.227 14.008 22.641 1 80.25 180 SER B O 1
ATOM 2799 N N . TYR B 1 181 ? 2.529 14.039 20.547 1 84.62 181 TYR B N 1
ATOM 2800 C CA . TYR B 1 181 ? 3.623 13.18 20.109 1 84.62 181 TYR B CA 1
ATOM 2801 C C . TYR B 1 181 ? 4.918 13.969 19.969 1 84.62 181 TYR B C 1
ATOM 2803 O O . TYR B 1 181 ? 4.887 15.18 19.719 1 84.62 181 TYR B O 1
ATOM 2811 N N . SER B 1 182 ? 6.031 13.289 20.25 1 75.69 182 SER B N 1
ATOM 2812 C CA . SER B 1 182 ? 7.348 13.891 20.094 1 75.69 182 SER B CA 1
ATOM 2813 C C . SER B 1 182 ? 7.727 14 18.609 1 75.69 182 SER B C 1
ATOM 2815 O O . SER B 1 182 ? 7.191 13.266 17.781 1 75.69 182 SER B O 1
ATOM 2817 N N . ALA B 1 183 ? 8.656 14.945 18.484 1 67.5 183 ALA B N 1
ATOM 2818 C CA . ALA B 1 183 ? 9.172 15.055 17.125 1 67.5 183 ALA B CA 1
ATOM 2819 C C . ALA B 1 183 ? 9.938 13.805 16.719 1 67.5 183 ALA B C 1
ATOM 2821 O O . ALA B 1 183 ? 10.672 13.234 17.531 1 67.5 183 ALA B O 1
ATOM 2822 N N . TRP B 1 184 ? 9.547 13.25 15.664 1 62.53 184 TRP B N 1
ATOM 2823 C CA . TRP B 1 184 ? 10.211 12.07 15.109 1 62.53 184 TRP B CA 1
ATOM 2824 C C . TRP B 1 184 ? 11.703 12.32 14.922 1 62.53 184 TRP B C 1
ATOM 2826 O O . TRP B 1 184 ? 12.523 11.461 15.25 1 62.53 184 TRP B O 1
ATOM 2836 N N . PHE B 1 185 ? 12.023 13.422 14.156 1 57.62 185 PHE B N 1
ATOM 2837 C CA . PHE B 1 185 ? 13.414 13.734 13.859 1 57.62 185 PHE B CA 1
ATOM 2838 C C . PHE B 1 185 ? 13.828 15.039 14.531 1 57.62 185 PHE B C 1
ATOM 2840 O O . PHE B 1 185 ? 13.117 16.031 14.469 1 57.62 185 PHE B O 1
ATOM 2847 N N . LYS B 1 186 ? 14.461 14.852 15.688 1 49.62 186 LYS B N 1
ATOM 2848 C CA . LYS B 1 186 ? 15.031 16.062 16.25 1 49.62 186 LYS B CA 1
ATOM 2849 C C . LYS B 1 186 ? 16.219 16.547 15.422 1 49.62 186 LYS B C 1
ATOM 2851 O O . LYS B 1 186 ? 17.109 15.773 15.094 1 49.62 186 LYS B O 1
ATOM 2856 N N . PRO B 1 187 ? 15.93 17.703 14.711 1 42.97 187 PRO B N 1
ATOM 2857 C CA . PRO B 1 187 ? 17.125 18.25 14.078 1 42.97 187 PRO B CA 1
ATOM 2858 C C . PRO B 1 187 ? 18.344 18.25 15.008 1 42.97 187 PRO B C 1
ATOM 2860 O O . PRO B 1 187 ? 18.188 18.344 16.234 1 42.97 187 PRO B O 1
ATOM 2863 N N . GLU B 1 188 ? 19.344 17.328 14.539 1 39.31 188 GLU B N 1
ATOM 2864 C CA . GLU B 1 188 ? 20.562 17.531 15.312 1 39.31 188 GLU B CA 1
ATOM 2865 C C . GLU B 1 188 ? 20.75 19 15.648 1 39.31 188 GLU B C 1
ATOM 2867 O O . GLU B 1 188 ? 20.578 19.875 14.789 1 39.31 188 GLU B O 1
ATOM 2872 N N . ALA B 1 189 ? 20.844 19.375 16.969 1 36.38 189 ALA B N 1
ATOM 2873 C CA . ALA B 1 189 ? 21.234 20.688 17.469 1 36.38 189 ALA B CA 1
ATOM 2874 C C . ALA B 1 189 ? 22.516 21.172 16.797 1 36.38 189 ALA B C 1
ATOM 2876 O O . ALA B 1 189 ? 23.438 20.375 16.547 1 36.38 189 ALA B O 1
#

Nearest PDB structures (foldseek):
  3w8s-assembly1_A-2  TM=7.489E-01  e=1.505E-06  Necator americanus
  1tw9-assembly3_F  TM=7.585E-01  e=4.879E-06  Heligmosomoides polygyrus
  1tw9-assembly2_C  TM=7.490E-01  e=1.179E-05  Heligmosomoides polygyrus
  1tw9-assembly2_D  TM=7.446E-01  e=6.878E-05  Heligmosomoides polygyrus
  4iel-assembly1_A-2  TM=6.917E-01  e=5.129E-04  Burkholderia ambifaria AMMD

Sequence (378 aa):
MKLLYFPINARNVLAELLAREKGLALTAEVPAWPEYKAKTLFGQLPQLEDGAMTICQSMAIARVLARRANALGESERDFAESEMLLEKFVEVYDGLKEAHVYGKGTPKEKVADVVAALATHLEQMDGMVNAERGTVGDISAIAAVVIAKEFGVDAITAKAPKVKAYYDAKKSVVDAVCGSYSAWFKPEAMKLLYFPINARNVLAELLAREKGLALTAEVPAWPEYKAKTLFGQLPQLEDGAMTICQSMAIARVLARRANALGESERDFAESEMLLEKFVEVYDGLKEAHVYGKGTPKEKVADVVAALATHLEQMDGMVNAERGTVGDISAIAAVVIAKEFGVDAITAKAPKVKAYYDAKKSVVDAVCGSYSAWFKPEA

Foldseek 3Di:
DEWEDALEQALCQLLLLLCLVLVNDYYYDYDDPPVCLVVAPNSDDTWDDDVVDIDHDSVRSNVVSLVVSVQCADDPLRNVLLVLLVVLLVLLRVLLVVLLVCVVPNDPVVNVVSLVVSLVSLLVLLVRADLVSRHSSNSSLLSSLVVCVLSPSNVSCVNRVSSVVSNVVCVVSSCVRNVRGDRPDDPDD/DEWEDALEQALCQLLLLLCLVLVNDYYYDYDDPPVCLVVAPNSDDTWDDDVVDIDHDSVRSNVVSLVVSVQCADDPLRNVLLVLLVVLLVLLRVLLVVLQVCVVPNDPVVNVVSLVVSLVSLLVLLVRADLVSRHSSNSSLLSSLVVCVLSPSNVSCVNRVSSVVSNVVCVVSSCVRNVRGDRPDDPPD

Organism: Ostreococcus tauri (NCBI:txid70448)

Radius of gyration: 20.13 Å; Cα contacts (8 Å, |Δi|>4): 607; chains: 2; bounding box: 47×50×53 Å